Protein AF-A0A817YSN2-F1 (afdb_monomer)

Sequence (325 aa):
MTSIAACVLTGPVGWVILGAEEEQSPGVYTCDCWKPVLHDDSPEPSNEKLLRDVVLDPRVKQVTTSNNNGDLPNLILKNVWGEQFRVEYVCLGSSNQLAAHAIKIVNIKRILFVCFETVVVTGAIVAIPAANGVLATGAAAGAISGAVLSGNNAAITTVPTVTTVAAASAVGGAASAMMGSVAATKVGAVGTGVVQGAAVASITGFGTGAGVASAICGAASLAPGMLTSPVGWCVLGATEAESSGVYTFDCWKQILHDDSCEPSNGRFLRDVVIDPRIKQVTTATNSNNADLPNLVLKNIWDEHFRIEYVYLKSINLLAAHAVKI

Mean predicted aligned error: 18.84 Å

Radius of gyration: 34.4 Å; Cα contacts (8 Å, |Δi|>4): 429; chains: 1; bounding box: 110×91×68 Å

Foldseek 3Di:
DPPALCCLQQACVQQAWAWADADPDGQDGAHCQLCVLQVPPDPDGDDTDGNNNSCPPQQFPDWDWDDDDPDDTFIWTAGPVRWIWTWDWDQRPPLSGIHIGTHTDDPCVPPPPDPPPPPPPPPPPPDDPDDDDDDDDDDDDDDDPDDDDDDDDDDDDDDDDDDDDDDDDDDDDDDDDDDDDDDDDDDDDDDDDDDDDDDDDDPDDDDDDDDDDDDPPQAPDPPPSLLRDPQQQAFQAFDQDPPDSDTFHCQLCVQVVPPDPDGDPGDGNSVSSPPPQWRDKDFDPDPPDPPDTFIWTAGPVRWIWTWDWDQDPVSRGIHIYTDTD

pLDDT: mean 70.27, std 24.86, range [27.92, 98.31]

Solvent-accessible surface area (backbone atoms only — not comparable to full-atom values): 21217 Å² total; per-residue (Å²): 140,72,78,52,53,50,51,37,67,41,28,62,66,14,68,23,37,25,21,51,40,74,46,100,52,90,92,43,64,40,29,50,40,46,28,76,62,61,71,54,83,67,88,64,83,54,68,76,37,37,34,29,59,54,62,67,32,87,47,39,66,45,65,46,70,46,82,46,100,86,55,81,61,45,35,36,42,25,24,72,88,70,50,39,26,38,48,47,78,43,68,51,68,95,72,69,41,65,28,22,27,52,44,75,58,78,73,63,89,71,76,81,70,81,85,78,74,75,80,77,76,80,72,79,80,79,81,73,86,78,80,78,86,83,92,75,95,74,90,78,90,77,89,77,84,76,81,82,83,85,83,82,91,79,91,82,86,85,86,88,82,92,76,90,80,88,81,88,81,88,80,87,84,82,86,83,89,84,85,82,87,80,87,78,82,90,76,85,92,85,80,91,89,82,84,90,76,83,89,85,83,87,84,82,84,83,86,90,78,96,67,93,70,82,81,70,88,71,71,65,59,70,60,73,61,44,74,25,37,70,71,19,65,20,40,22,7,53,38,73,43,89,92,68,85,45,66,43,24,49,40,50,28,71,65,66,70,52,84,71,86,68,87,50,93,39,45,40,38,32,62,53,64,69,30,89,52,41,46,40,56,44,75,49,90,59,91,85,48,93,86,62,81,40,37,36,41,25,24,71,84,74,48,39,28,39,50,43,80,43,75,42,75,93,75,75,39,64,26,22,26,58,44,80,104

Structure (mmCIF, N/CA/C/O backbone):
data_AF-A0A817YSN2-F1
#
_entry.id   AF-A0A817YSN2-F1
#
loop_
_atom_site.group_PDB
_atom_site.id
_atom_site.type_symbol
_atom_site.label_atom_id
_atom_site.label_alt_id
_atom_site.label_comp_id
_atom_site.label_asym_id
_atom_site.label_entity_id
_atom_site.label_seq_id
_atom_site.pdbx_PDB_ins_code
_atom_site.Cartn_x
_atom_site.Cartn_y
_atom_site.Cartn_z
_atom_site.occupancy
_atom_site.B_iso_or_equiv
_atom_site.auth_seq_id
_atom_site.auth_comp_id
_atom_site.auth_asym_id
_atom_site.auth_atom_id
_atom_site.pdbx_PDB_model_num
ATOM 1 N N . MET A 1 1 ? -6.102 -21.178 -7.996 1.00 44.91 1 MET A N 1
ATOM 2 C CA . MET A 1 1 ? -4.989 -20.217 -8.194 1.00 44.91 1 MET A CA 1
ATOM 3 C C . MET A 1 1 ? -5.490 -18.771 -8.373 1.00 44.91 1 MET A C 1
ATOM 5 O O . MET A 1 1 ? -4.860 -18.000 -9.075 1.00 44.91 1 MET A O 1
ATOM 9 N N . THR A 1 2 ? -6.591 -18.366 -7.729 1.00 43.31 2 THR A N 1
ATOM 10 C CA . THR A 1 2 ? -7.240 -17.050 -7.941 1.00 43.31 2 THR A CA 1
ATOM 11 C C . THR A 1 2 ? -7.099 -16.075 -6.766 1.00 43.31 2 THR A C 1
ATOM 13 O O . THR A 1 2 ? -7.319 -14.886 -6.940 1.00 43.31 2 THR A O 1
ATOM 16 N N . SER A 1 3 ? -6.671 -16.531 -5.584 1.00 50.09 3 SER A N 1
ATOM 17 C CA . SER A 1 3 ? -6.587 -15.683 -4.377 1.00 50.09 3 SER A CA 1
ATOM 18 C C . SER A 1 3 ? -5.401 -14.706 -4.360 1.00 50.09 3 SER A C 1
ATOM 20 O O . SER A 1 3 ? -5.354 -13.808 -3.528 1.00 50.09 3 SER A O 1
ATOM 22 N N . ILE A 1 4 ? -4.420 -14.907 -5.237 1.00 51.59 4 ILE A N 1
ATOM 23 C CA . ILE A 1 4 ? -3.082 -14.314 -5.115 1.00 51.59 4 ILE A CA 1
ATOM 24 C C . ILE A 1 4 ? -2.936 -13.022 -5.933 1.00 51.59 4 ILE A C 1
ATOM 26 O O . ILE A 1 4 ? -2.327 -12.065 -5.459 1.00 51.59 4 ILE A O 1
ATOM 30 N N . ALA A 1 5 ? -3.588 -12.939 -7.099 1.00 56.12 5 ALA A N 1
ATOM 31 C CA . ALA A 1 5 ? -3.674 -11.695 -7.867 1.00 56.12 5 ALA A CA 1
ATOM 32 C C . ALA A 1 5 ? -4.342 -10.575 -7.051 1.00 56.12 5 ALA A C 1
ATOM 34 O O . ALA A 1 5 ? -3.930 -9.426 -7.137 1.00 56.12 5 ALA A O 1
ATOM 35 N N . ALA A 1 6 ? -5.301 -10.910 -6.182 1.00 52.06 6 ALA A N 1
ATOM 36 C CA . ALA A 1 6 ? -5.991 -9.930 -5.350 1.00 52.06 6 ALA A CA 1
ATOM 37 C C . ALA A 1 6 ? -5.033 -9.108 -4.468 1.00 52.06 6 ALA A C 1
ATOM 39 O O . ALA A 1 6 ? -5.236 -7.907 -4.334 1.00 52.06 6 ALA A O 1
ATOM 40 N N . CYS A 1 7 ? -3.964 -9.701 -3.919 1.00 53.22 7 CYS A N 1
ATOM 41 C CA . CYS A 1 7 ? -3.029 -8.976 -3.049 1.00 53.22 7 CYS A CA 1
ATOM 42 C C . CYS A 1 7 ? -2.245 -7.895 -3.807 1.00 53.22 7 CYS A C 1
ATOM 44 O O . CYS A 1 7 ? -2.065 -6.798 -3.288 1.00 53.22 7 CYS A O 1
ATOM 46 N N . VAL A 1 8 ? -1.845 -8.165 -5.054 1.00 58.81 8 VAL A N 1
ATOM 47 C CA . VAL A 1 8 ? -1.167 -7.163 -5.888 1.00 58.81 8 VAL A CA 1
ATOM 48 C C . VAL A 1 8 ? -2.163 -6.156 -6.449 1.00 58.81 8 VAL A C 1
ATOM 50 O O . VAL A 1 8 ? -1.888 -4.971 -6.455 1.00 58.81 8 VAL A O 1
ATOM 53 N N . LEU A 1 9 ? -3.342 -6.601 -6.879 1.00 60.94 9 LEU A N 1
ATOM 54 C CA . LEU A 1 9 ? -4.333 -5.723 -7.505 1.00 60.94 9 LEU A CA 1
ATOM 55 C C . LEU A 1 9 ? -4.987 -4.753 -6.532 1.00 60.94 9 LEU A C 1
ATOM 57 O O . LEU A 1 9 ? -5.362 -3.647 -6.914 1.00 60.94 9 LEU A O 1
ATOM 61 N N . THR A 1 10 ? -5.163 -5.195 -5.293 1.00 54.72 10 THR A N 1
ATOM 62 C CA . THR A 1 10 ? -5.889 -4.427 -4.292 1.00 54.72 10 THR A CA 1
ATOM 63 C C . THR A 1 10 ? -4.959 -3.896 -3.21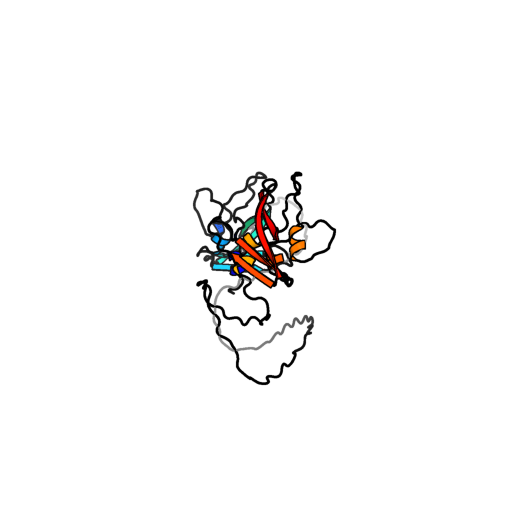2 1.00 54.72 10 THR A C 1
ATOM 65 O O . THR A 1 10 ? -5.263 -2.848 -2.678 1.00 54.72 10 THR A O 1
ATOM 68 N N . GLY A 1 11 ? -3.816 -4.529 -2.924 1.00 64.25 11 GLY A N 1
ATOM 69 C CA . GLY A 1 11 ? -2.843 -4.046 -1.940 1.00 64.25 11 GLY A CA 1
ATOM 70 C C . GLY A 1 11 ? -1.884 -2.970 -2.479 1.00 64.25 11 GLY A C 1
ATOM 71 O O . GLY A 1 11 ? -1.826 -2.709 -3.680 1.00 64.25 11 GLY A O 1
ATOM 72 N N . PRO A 1 12 ? -1.060 -2.361 -1.613 1.00 65.94 12 PRO A N 1
ATOM 73 C CA . PRO A 1 12 ? -0.193 -1.222 -1.938 1.00 65.94 12 PRO A CA 1
ATOM 74 C C . PRO A 1 12 ? 0.978 -1.638 -2.815 1.00 65.94 12 PRO A C 1
ATOM 76 O O . PRO A 1 12 ? 1.561 -0.815 -3.502 1.00 65.94 12 PRO A O 1
ATOM 79 N N . VAL A 1 13 ? 1.301 -2.932 -2.809 1.00 77.62 13 VAL A N 1
ATOM 80 C CA . VAL A 1 13 ? 2.303 -3.524 -3.676 1.00 77.62 13 VAL A CA 1
ATOM 81 C C . VAL A 1 13 ? 1.934 -3.245 -5.130 1.00 77.62 13 VAL A C 1
ATOM 83 O O . VAL A 1 13 ? 2.812 -2.937 -5.921 1.00 77.62 13 VAL A O 1
ATOM 86 N N . GLY A 1 14 ? 0.645 -3.252 -5.482 1.00 70.31 14 GLY A N 1
ATOM 87 C CA . GLY A 1 14 ? 0.194 -2.870 -6.819 1.00 70.31 14 GLY A CA 1
ATOM 88 C C . GLY A 1 14 ? 0.434 -1.414 -7.192 1.00 70.31 14 GLY A C 1
ATOM 89 O O . GLY A 1 14 ? 0.466 -1.093 -8.376 1.00 70.31 14 GLY A O 1
ATOM 90 N N . TRP A 1 15 ? 0.588 -0.538 -6.205 1.00 81.25 15 TRP A N 1
ATOM 91 C CA . TRP A 1 15 ? 0.830 0.890 -6.403 1.00 81.25 15 TRP A CA 1
ATOM 92 C C . TRP A 1 15 ? 2.317 1.238 -6.445 1.00 81.25 15 TRP A C 1
ATOM 94 O O . TRP A 1 15 ? 2.667 2.384 -6.700 1.00 81.25 15 TRP A O 1
ATOM 104 N N . VAL A 1 16 ? 3.189 0.255 -6.226 1.00 86.31 16 VAL A N 1
ATOM 105 C CA . VAL A 1 16 ? 4.626 0.404 -6.440 1.00 86.31 16 VAL A CA 1
ATOM 106 C C . VAL A 1 16 ? 4.885 0.552 -7.939 1.00 86.31 16 VAL A C 1
ATOM 108 O O . VAL A 1 16 ? 4.331 -0.198 -8.747 1.00 86.31 16 VAL A O 1
ATOM 111 N N . ILE A 1 17 ? 5.727 1.512 -8.315 1.00 87.44 17 ILE A N 1
ATOM 112 C CA . ILE A 1 17 ? 6.170 1.692 -9.701 1.00 87.44 17 ILE A CA 1
ATOM 113 C C . ILE A 1 17 ? 7.071 0.515 -10.081 1.00 87.44 17 ILE A C 1
ATOM 115 O O . ILE A 1 17 ? 8.048 0.235 -9.388 1.00 87.44 17 ILE A O 1
ATOM 119 N N . LEU A 1 18 ? 6.755 -0.173 -11.178 1.00 88.25 18 LEU A N 1
ATOM 120 C CA . LEU A 1 18 ? 7.638 -1.155 -11.797 1.00 88.25 18 LEU A CA 1
ATOM 121 C C . LEU A 1 18 ? 8.463 -0.430 -12.861 1.00 88.25 18 LEU A C 1
ATOM 123 O O . LEU A 1 18 ? 7.925 -0.051 -13.897 1.00 88.25 18 LEU A O 1
ATOM 127 N N . GLY A 1 19 ? 9.742 -0.192 -12.584 1.00 84.50 19 GLY A N 1
ATOM 128 C CA . GLY A 1 19 ? 10.568 0.686 -13.417 1.00 84.50 19 GLY A CA 1
ATOM 129 C C . GLY A 1 19 ? 11.765 1.300 -12.696 1.00 84.50 19 GLY A C 1
ATOM 130 O O . GLY A 1 19 ? 12.106 2.437 -12.965 1.00 84.50 19 GLY A O 1
ATOM 131 N N . ALA A 1 20 ? 12.368 0.629 -11.722 1.00 83.31 20 ALA A N 1
ATOM 132 C CA . ALA A 1 20 ? 13.550 1.170 -11.052 1.00 83.31 20 ALA A CA 1
ATOM 133 C C . ALA A 1 20 ? 14.769 0.304 -11.349 1.00 83.31 20 ALA A C 1
ATOM 135 O O . ALA A 1 20 ? 15.148 -0.535 -10.537 1.00 83.31 20 ALA A O 1
ATOM 136 N N . GLU A 1 21 ? 15.355 0.455 -12.533 1.00 85.06 21 GLU A N 1
ATOM 137 C CA . GLU A 1 21 ? 16.679 -0.101 -12.822 1.00 85.06 21 GLU A CA 1
ATOM 138 C C . GLU A 1 21 ? 17.724 1.004 -12.696 1.00 85.06 21 GLU A C 1
ATOM 140 O O . GLU A 1 21 ? 17.659 1.996 -13.418 1.00 85.06 21 GLU A O 1
ATOM 145 N N . GLU A 1 22 ? 18.653 0.860 -11.751 1.00 83.44 22 GLU A N 1
ATOM 146 C CA . GLU A 1 22 ? 19.771 1.794 -11.610 1.00 83.44 22 GLU A CA 1
ATOM 147 C C . GLU A 1 22 ? 20.712 1.634 -12.813 1.00 83.44 22 GLU A C 1
ATOM 149 O O . GLU A 1 22 ? 21.207 0.540 -13.094 1.00 83.44 22 GLU A O 1
ATOM 154 N N . GLU A 1 23 ? 20.941 2.720 -13.549 1.00 83.19 23 GLU A N 1
ATOM 155 C CA . GLU A 1 23 ? 21.943 2.746 -14.610 1.00 83.19 23 GLU A CA 1
ATOM 156 C C . GLU A 1 23 ? 23.361 2.662 -14.026 1.00 83.19 23 GLU A C 1
ATOM 158 O O . GLU A 1 23 ? 23.596 2.848 -12.836 1.00 83.19 23 GLU A O 1
ATOM 163 N N . GLN A 1 24 ? 24.361 2.449 -14.887 1.00 82.19 24 GLN A N 1
ATOM 164 C CA . GLN A 1 24 ? 25.779 2.409 -14.488 1.00 82.19 24 GLN A CA 1
ATOM 165 C C . GLN A 1 24 ? 26.258 3.665 -13.732 1.00 82.19 24 GLN A C 1
ATOM 167 O O . GLN A 1 24 ? 27.322 3.631 -13.112 1.00 82.19 24 GLN A O 1
ATOM 172 N N . SER A 1 25 ? 25.502 4.766 -13.792 1.00 83.94 25 SER A N 1
ATOM 173 C CA . SER A 1 25 ? 25.748 5.968 -13.000 1.00 83.94 25 SER A CA 1
ATOM 174 C C . SER A 1 25 ? 24.835 5.988 -11.768 1.00 83.94 25 SER A C 1
ATOM 176 O O . SER A 1 25 ? 23.614 6.005 -11.930 1.00 83.94 25 SER A O 1
ATOM 178 N N . PRO A 1 26 ? 25.394 6.046 -10.546 1.00 82.88 26 PRO A N 1
ATOM 179 C CA . PRO A 1 26 ? 24.598 5.991 -9.328 1.00 82.88 26 PRO A CA 1
ATOM 180 C C . PRO A 1 26 ? 23.590 7.144 -9.265 1.00 82.88 26 PRO A C 1
ATOM 182 O O . PRO A 1 26 ? 23.947 8.309 -9.458 1.00 82.88 26 PRO A O 1
ATOM 185 N N . GLY A 1 27 ? 22.332 6.813 -8.972 1.00 80.69 27 GLY A N 1
ATOM 186 C CA . GLY A 1 27 ? 21.236 7.780 -8.847 1.00 80.69 27 GLY A CA 1
ATOM 187 C C . GLY A 1 27 ? 20.485 8.132 -10.137 1.00 80.69 27 GLY A C 1
ATOM 188 O O . GLY A 1 27 ? 19.557 8.938 -10.070 1.00 80.69 27 GLY A O 1
ATOM 189 N N . VAL A 1 28 ? 20.830 7.535 -11.282 1.00 84.00 28 VAL A N 1
ATOM 190 C CA . VAL A 1 28 ? 19.999 7.582 -12.497 1.00 84.00 28 VAL A CA 1
ATOM 191 C C . VAL A 1 28 ? 19.247 6.261 -12.611 1.00 84.00 28 VAL A C 1
ATOM 193 O O . VAL A 1 28 ? 19.864 5.201 -12.649 1.00 84.00 28 VAL A O 1
ATOM 196 N N . TYR A 1 29 ? 17.917 6.322 -12.647 1.00 85.75 29 TYR A N 1
ATOM 197 C CA . TYR A 1 29 ? 17.063 5.140 -12.748 1.00 85.75 29 TYR A CA 1
ATOM 198 C C . TYR A 1 29 ? 16.290 5.161 -14.065 1.00 85.75 29 TYR A C 1
ATOM 200 O O . TYR A 1 29 ? 15.740 6.196 -14.443 1.00 85.75 29 TYR A O 1
ATOM 208 N N . THR A 1 30 ? 16.212 4.017 -14.741 1.00 90.44 30 THR A N 1
ATOM 209 C CA . THR A 1 30 ? 15.388 3.836 -15.940 1.00 90.44 30 THR A CA 1
ATOM 210 C C . THR A 1 30 ? 14.104 3.096 -15.613 1.00 90.44 30 THR A C 1
ATOM 212 O O . THR A 1 30 ? 14.090 2.111 -14.870 1.00 90.44 30 THR A O 1
ATOM 215 N N . CYS A 1 31 ? 13.020 3.559 -16.235 1.00 90.81 31 CYS A N 1
ATOM 216 C CA . CYS A 1 31 ? 11.669 3.029 -16.072 1.00 90.81 31 CYS A CA 1
ATOM 217 C C . CYS A 1 31 ? 11.334 1.872 -17.013 1.00 90.81 31 CYS A C 1
ATOM 219 O O . CYS A 1 31 ? 10.165 1.545 -17.182 1.00 90.81 31 CYS A O 1
ATOM 221 N N . ASP A 1 32 ? 12.341 1.227 -17.600 1.00 93.56 32 ASP A N 1
ATOM 222 C CA . ASP A 1 32 ? 12.159 0.297 -18.718 1.00 93.56 32 ASP A CA 1
ATOM 223 C C . ASP A 1 32 ? 12.053 -1.176 -18.295 1.00 93.56 32 ASP A C 1
ATOM 225 O O . ASP A 1 32 ? 11.708 -2.026 -19.115 1.00 93.56 32 ASP A O 1
ATOM 229 N N . CYS A 1 33 ? 12.277 -1.518 -17.022 1.00 93.25 33 CYS A N 1
ATOM 230 C CA . CYS A 1 33 ? 12.334 -2.925 -16.598 1.00 93.25 33 CYS A CA 1
ATOM 231 C C . CYS A 1 33 ? 10.999 -3.689 -16.749 1.00 93.25 33 CYS A C 1
ATOM 233 O O . CYS A 1 33 ? 10.984 -4.921 -16.755 1.00 93.25 33 CYS A O 1
ATOM 235 N N . TRP A 1 34 ? 9.868 -2.996 -16.931 1.00 95.88 34 TRP A N 1
ATOM 236 C CA . TRP A 1 34 ? 8.586 -3.627 -17.261 1.00 95.88 34 TRP A CA 1
ATOM 237 C C . TRP A 1 34 ? 8.455 -3.999 -18.747 1.00 95.88 34 TRP A C 1
ATOM 239 O O . TRP A 1 34 ? 7.689 -4.912 -19.070 1.00 95.88 34 TRP A O 1
ATOM 249 N N . LYS A 1 35 ? 9.193 -3.346 -19.658 1.00 96.31 35 LYS A N 1
ATOM 250 C CA . LYS A 1 35 ? 9.107 -3.596 -21.107 1.00 96.31 35 LYS A CA 1
ATOM 251 C C . LYS A 1 35 ? 9.411 -5.053 -21.469 1.00 96.31 35 LYS A C 1
ATOM 253 O O . LYS A 1 35 ? 8.587 -5.653 -22.163 1.00 96.31 35 LYS A O 1
ATOM 258 N N . PRO A 1 36 ? 10.477 -5.698 -20.942 1.00 96.38 36 PRO A N 1
ATOM 259 C CA . PRO A 1 36 ? 10.728 -7.117 -21.190 1.00 96.38 36 PRO A CA 1
ATOM 260 C C . PRO A 1 36 ? 9.604 -8.039 -20.709 1.00 96.38 36 PRO A C 1
ATOM 262 O O . PRO A 1 36 ? 9.379 -9.089 -21.304 1.00 96.38 36 PRO A O 1
ATOM 265 N N . VAL A 1 37 ? 8.871 -7.664 -19.654 1.00 96.81 37 VAL A N 1
ATOM 266 C CA . VAL A 1 37 ? 7.731 -8.457 -19.159 1.00 96.81 37 VAL A CA 1
ATOM 267 C C . VAL A 1 37 ? 6.616 -8.496 -20.205 1.00 96.81 37 VAL A C 1
ATOM 269 O O . VAL A 1 37 ? 5.966 -9.529 -20.387 1.00 96.81 37 VAL A O 1
ATOM 272 N N . LEU A 1 38 ? 6.421 -7.377 -20.907 1.00 97.25 38 LEU A N 1
ATOM 273 C CA . LEU A 1 38 ? 5.322 -7.143 -21.839 1.00 97.25 38 LEU A CA 1
ATOM 274 C C . LEU A 1 38 ? 5.720 -7.243 -23.326 1.00 97.25 38 LEU A C 1
ATOM 276 O O . LEU A 1 38 ? 4.847 -7.051 -24.172 1.00 97.25 38 LEU A O 1
ATOM 280 N N . HIS A 1 39 ? 6.989 -7.548 -23.637 1.00 96.44 39 HIS A N 1
ATOM 281 C CA . HIS A 1 39 ? 7.584 -7.447 -24.988 1.00 96.44 39 HIS A CA 1
ATOM 282 C C . HIS A 1 39 ? 7.215 -6.118 -25.655 1.00 96.44 39 HIS A C 1
ATOM 284 O O . HIS A 1 39 ? 6.630 -6.073 -26.735 1.00 96.44 39 HIS A O 1
ATOM 290 N N . ASP A 1 40 ? 7.457 -5.028 -24.936 1.00 96.06 40 ASP A N 1
ATOM 291 C CA . ASP A 1 40 ? 7.279 -3.687 -25.472 1.00 96.06 40 ASP A CA 1
ATOM 292 C C . ASP A 1 40 ? 8.604 -3.203 -26.073 1.00 96.06 40 ASP A C 1
ATOM 294 O O . ASP A 1 40 ? 9.493 -2.745 -25.359 1.00 96.06 40 ASP A O 1
ATOM 298 N N . ASP A 1 41 ? 8.731 -3.351 -27.392 1.00 95.00 41 ASP A N 1
ATOM 299 C CA . ASP A 1 41 ? 9.923 -2.971 -28.159 1.00 95.00 41 ASP A CA 1
ATOM 300 C C . ASP A 1 41 ? 9.907 -1.490 -28.589 1.00 95.00 41 ASP A C 1
ATOM 302 O O . ASP A 1 41 ? 10.639 -1.092 -29.500 1.00 95.00 41 ASP A O 1
ATOM 306 N N . SER A 1 42 ? 9.046 -0.662 -27.982 1.00 94.88 42 SER A N 1
ATOM 307 C CA . SER A 1 42 ? 8.993 0.769 -28.285 1.00 94.88 42 SER A CA 1
ATOM 308 C C . SER A 1 42 ? 10.343 1.448 -27.987 1.00 94.88 42 SER A C 1
ATOM 310 O O . SER A 1 42 ? 10.916 1.248 -26.907 1.00 94.88 42 SER A O 1
ATOM 312 N N . PRO A 1 43 ? 10.889 2.241 -28.929 1.00 90.75 43 PRO A N 1
ATOM 313 C CA . PRO A 1 43 ? 12.160 2.937 -28.738 1.00 90.75 43 PRO A CA 1
ATOM 314 C C . PRO A 1 43 ? 12.036 4.162 -27.823 1.00 90.75 43 PRO A C 1
ATOM 316 O O . PRO A 1 43 ? 13.050 4.703 -27.387 1.00 90.75 43 PRO A O 1
ATOM 319 N N . GLU A 1 44 ? 10.819 4.635 -27.553 1.00 91.75 44 GLU A N 1
ATOM 320 C CA . GLU A 1 44 ? 10.588 5.779 -26.681 1.00 91.75 44 GLU A CA 1
ATOM 321 C C . GLU A 1 44 ? 10.945 5.438 -25.224 1.00 91.75 44 GLU A C 1
ATOM 323 O O . GLU A 1 44 ? 10.655 4.326 -24.772 1.00 91.75 44 GLU A O 1
ATOM 328 N N . PRO A 1 45 ? 11.529 6.379 -24.458 1.00 84.75 45 PRO A N 1
ATOM 329 C CA . PRO A 1 45 ? 11.719 6.204 -23.021 1.00 84.75 45 PRO A CA 1
ATOM 330 C C . PRO A 1 45 ? 10.394 5.819 -22.360 1.00 84.75 45 PRO A C 1
ATOM 332 O O . PRO A 1 45 ? 9.370 6.462 -22.615 1.00 84.75 45 PRO A O 1
ATOM 335 N N . SER A 1 46 ? 10.384 4.767 -21.538 1.00 87.69 46 SER A N 1
ATOM 336 C CA . SER A 1 46 ? 9.140 4.368 -20.883 1.00 87.69 46 SER A CA 1
ATOM 337 C C . SER A 1 46 ? 8.705 5.415 -19.880 1.00 87.69 46 SER A C 1
ATOM 339 O O . SER A 1 46 ? 9.500 5.896 -19.073 1.00 87.69 46 SER A O 1
ATOM 341 N N . ASN A 1 47 ? 7.402 5.669 -19.850 1.00 87.94 47 ASN A N 1
ATOM 342 C CA . ASN A 1 47 ? 6.794 6.206 -18.646 1.00 87.94 47 ASN A CA 1
ATOM 343 C C . ASN A 1 47 ? 6.797 5.133 -17.550 1.00 87.94 47 ASN A C 1
ATOM 345 O O . ASN A 1 47 ? 6.735 3.929 -17.827 1.00 87.94 47 ASN A O 1
ATOM 349 N N . GLU A 1 48 ? 6.831 5.586 -16.302 1.00 88.06 48 GLU A N 1
ATOM 350 C CA . GLU A 1 48 ? 6.593 4.743 -15.136 1.00 88.06 48 GLU A CA 1
ATOM 351 C C . GLU A 1 48 ? 5.279 3.967 -15.299 1.00 88.06 48 GLU A C 1
ATOM 353 O O . GLU A 1 48 ? 4.253 4.523 -15.707 1.00 88.06 48 GLU A O 1
ATOM 358 N N . LYS A 1 49 ? 5.297 2.672 -14.973 1.00 93.19 49 LYS A N 1
ATOM 359 C CA . LYS A 1 49 ? 4.102 1.826 -15.000 1.00 93.19 49 LYS A CA 1
ATOM 360 C C . LYS A 1 49 ? 3.875 1.239 -13.618 1.00 93.19 49 LYS A C 1
ATOM 362 O O . LYS A 1 49 ? 4.787 0.674 -13.020 1.00 93.19 49 LYS A O 1
ATOM 367 N N . LEU A 1 50 ? 2.660 1.366 -13.088 1.00 92.62 50 LEU A N 1
ATOM 368 C CA . LEU A 1 50 ? 2.344 0.779 -11.788 1.00 92.62 50 LEU A CA 1
ATOM 369 C C . LEU A 1 50 ? 2.375 -0.745 -11.896 1.00 92.62 50 LEU A C 1
ATOM 371 O O . LEU A 1 50 ? 1.927 -1.325 -12.890 1.00 92.62 50 LEU A O 1
ATOM 375 N N . LEU A 1 51 ? 2.846 -1.414 -10.848 1.00 93.12 51 LEU A N 1
ATOM 376 C CA . LEU A 1 51 ? 2.928 -2.869 -10.818 1.00 93.12 51 LEU A CA 1
ATOM 377 C C . LEU A 1 51 ? 1.562 -3.525 -11.052 1.00 93.12 51 LEU A C 1
ATOM 379 O O . LEU A 1 51 ? 1.475 -4.526 -11.759 1.00 93.12 51 LEU A O 1
ATOM 383 N N . ARG A 1 52 ? 0.475 -2.945 -10.532 1.00 92.06 52 ARG A N 1
ATOM 384 C CA . ARG A 1 52 ? -0.888 -3.425 -10.805 1.00 92.06 52 ARG A CA 1
ATOM 385 C C . ARG A 1 52 ? -1.245 -3.352 -12.290 1.00 92.06 52 ARG A C 1
ATOM 387 O O . ARG A 1 52 ? -1.916 -4.254 -12.773 1.00 92.06 52 ARG A O 1
ATOM 394 N N . ASP A 1 53 ? -0.796 -2.322 -13.008 1.00 93.56 53 ASP A N 1
ATOM 395 C CA . ASP A 1 53 ? -1.140 -2.120 -14.418 1.00 93.56 53 ASP A CA 1
ATOM 396 C C . ASP A 1 53 ? -0.382 -3.132 -15.279 1.00 93.56 53 ASP A C 1
ATOM 398 O O . ASP A 1 53 ? -0.919 -3.652 -16.252 1.00 93.56 53 ASP A O 1
ATOM 402 N N . VAL A 1 54 ? 0.848 -3.473 -14.881 1.00 95.56 54 VAL A N 1
ATOM 403 C CA . VAL A 1 54 ? 1.609 -4.578 -15.476 1.00 95.56 54 VAL A CA 1
ATOM 404 C C . VAL A 1 54 ? 0.933 -5.915 -15.180 1.00 95.56 54 VAL A C 1
ATOM 406 O O . VAL A 1 54 ? 0.778 -6.729 -16.081 1.00 95.56 54 VAL A O 1
ATOM 409 N N . VAL A 1 55 ? 0.482 -6.145 -13.945 1.00 94.50 55 VAL A N 1
ATOM 410 C CA . VAL A 1 55 ? -0.201 -7.388 -13.547 1.00 94.50 55 VAL A CA 1
ATOM 411 C C . VAL A 1 55 ? -1.563 -7.568 -14.226 1.00 94.50 55 VAL A C 1
ATOM 413 O O . VAL A 1 55 ? -1.951 -8.705 -14.493 1.00 94.50 55 VAL A O 1
ATOM 416 N N . LEU A 1 56 ? -2.285 -6.479 -14.502 1.00 93.38 56 LEU A N 1
ATOM 417 C CA . LEU A 1 56 ? -3.556 -6.486 -15.235 1.00 93.38 56 LEU A CA 1
ATOM 418 C C . LEU A 1 56 ? -3.384 -6.550 -16.753 1.00 93.38 56 LEU A C 1
ATOM 420 O O . LEU A 1 56 ? -4.372 -6.769 -17.457 1.00 93.38 56 LEU A O 1
ATOM 424 N N . ASP A 1 57 ? -2.171 -6.343 -17.268 1.00 97.00 57 ASP A N 1
ATOM 425 C CA . ASP A 1 57 ? -1.925 -6.383 -18.702 1.00 97.00 57 ASP A CA 1
ATOM 426 C C . ASP A 1 57 ? -2.262 -7.787 -19.242 1.00 97.00 57 ASP A C 1
ATOM 428 O O . ASP A 1 57 ? -1.805 -8.789 -18.683 1.00 97.00 57 ASP A O 1
ATOM 432 N N . PRO A 1 58 ? -3.036 -7.904 -20.339 1.00 96.25 58 PRO A N 1
ATOM 433 C CA . PRO A 1 58 ? -3.438 -9.200 -20.892 1.00 96.25 58 PRO A CA 1
ATOM 434 C C . PRO A 1 58 ? -2.254 -10.089 -21.309 1.00 96.25 58 PRO A C 1
ATOM 436 O O . PRO A 1 58 ? -2.423 -11.296 -21.498 1.00 96.25 58 PRO A O 1
ATOM 439 N N . ARG A 1 59 ? -1.049 -9.521 -21.449 1.00 97.69 59 ARG A N 1
ATOM 440 C CA . ARG A 1 59 ? 0.191 -10.254 -21.733 1.00 97.69 59 ARG A CA 1
ATOM 441 C C . ARG A 1 59 ? 0.790 -10.927 -20.495 1.00 97.69 59 ARG A C 1
ATOM 443 O O . ARG A 1 59 ? 1.650 -11.798 -20.645 1.00 97.69 59 ARG A O 1
ATOM 450 N N . VAL A 1 60 ? 0.333 -10.601 -19.286 1.00 96.81 60 VAL A N 1
ATOM 451 C CA . VAL A 1 60 ? 0.698 -11.309 -18.053 1.00 96.81 60 VAL A CA 1
ATOM 452 C C . VAL A 1 60 ? -0.307 -12.431 -17.800 1.00 96.81 60 VAL A C 1
ATOM 454 O O . VAL A 1 60 ? -1.456 -12.224 -17.429 1.00 96.81 60 VAL A O 1
ATOM 457 N N . LYS A 1 61 ? 0.142 -13.671 -18.006 1.00 96.25 61 LYS A N 1
ATOM 458 C CA . LYS A 1 61 ? -0.703 -14.870 -17.940 1.00 96.25 61 LYS A CA 1
ATOM 459 C C . LYS A 1 61 ? -0.924 -15.364 -16.513 1.00 96.25 61 LYS A C 1
ATOM 461 O O . LYS A 1 61 ? -1.958 -15.959 -16.215 1.00 96.25 61 LYS A O 1
ATOM 466 N N . GLN A 1 62 ? 0.078 -15.219 -15.652 1.00 95.12 62 GLN A N 1
ATOM 467 C CA . GLN A 1 62 ? 0.042 -15.741 -14.290 1.00 95.12 62 GLN A CA 1
ATOM 468 C C . GLN A 1 62 ? 0.899 -14.881 -13.365 1.00 95.12 62 GLN A C 1
ATOM 470 O O . GLN A 1 62 ? 2.022 -14.522 -13.705 1.00 95.12 62 GLN A O 1
ATOM 475 N N . VAL A 1 63 ? 0.386 -14.632 -12.162 1.00 94.62 63 VAL A N 1
ATOM 476 C CA . VAL A 1 63 ? 1.127 -14.012 -11.062 1.00 94.62 63 VAL A CA 1
ATOM 477 C C . VAL A 1 63 ? 1.160 -14.984 -9.898 1.00 94.62 63 VAL A C 1
ATOM 479 O O . VAL A 1 63 ? 0.123 -15.490 -9.466 1.00 94.62 63 VAL A O 1
ATOM 482 N N . THR A 1 64 ? 2.360 -15.265 -9.410 1.00 93.56 64 THR A N 1
ATOM 483 C CA . THR A 1 64 ? 2.585 -16.097 -8.230 1.00 93.56 64 THR A CA 1
ATOM 484 C C . THR A 1 64 ? 3.162 -15.218 -7.136 1.00 93.56 64 THR A C 1
ATOM 486 O O . THR A 1 64 ? 4.152 -14.534 -7.368 1.00 93.56 64 THR A O 1
ATOM 489 N N . THR A 1 65 ? 2.553 -15.240 -5.956 1.00 89.69 65 THR A N 1
ATOM 490 C CA . THR A 1 65 ? 3.120 -14.656 -4.743 1.00 89.69 65 THR A CA 1
ATOM 491 C C . THR A 1 65 ? 3.604 -15.789 -3.850 1.00 89.69 65 THR A C 1
ATOM 493 O O . THR A 1 65 ? 2.948 -16.827 -3.729 1.00 89.69 65 THR A O 1
ATOM 496 N N . SER A 1 66 ? 4.725 -15.579 -3.180 1.00 88.75 66 SER A N 1
ATOM 497 C CA . SER A 1 66 ? 5.081 -16.332 -1.983 1.00 88.75 66 SER A CA 1
ATOM 498 C C . SER A 1 66 ? 5.312 -15.343 -0.850 1.00 88.75 66 SER A C 1
ATOM 500 O O . SER A 1 66 ? 6.097 -14.405 -1.001 1.00 88.75 66 SER A O 1
ATOM 502 N N . ASN A 1 67 ? 4.617 -15.541 0.269 1.00 80.25 67 ASN A N 1
ATOM 503 C CA . ASN A 1 67 ? 4.843 -14.737 1.462 1.00 80.25 67 ASN A CA 1
ATOM 504 C C . ASN A 1 67 ? 6.155 -15.171 2.112 1.00 80.25 67 ASN A C 1
ATOM 506 O O . ASN A 1 67 ? 6.329 -16.347 2.428 1.00 80.25 67 ASN A O 1
ATOM 510 N N . ASN A 1 68 ? 7.032 -14.205 2.350 1.00 70.06 68 ASN A N 1
ATOM 511 C CA . ASN A 1 68 ? 8.120 -14.338 3.307 1.00 70.06 68 ASN A CA 1
ATOM 512 C C . ASN A 1 68 ? 7.612 -13.752 4.636 1.00 70.06 68 ASN A C 1
ATOM 514 O O . ASN A 1 68 ? 6.808 -12.826 4.607 1.00 70.06 68 ASN A O 1
ATOM 518 N N . ASN A 1 69 ? 7.995 -14.325 5.780 1.00 54.41 69 ASN A N 1
ATOM 519 C CA . ASN A 1 69 ? 7.490 -14.015 7.132 1.00 54.41 69 ASN A CA 1
ATOM 520 C C . ASN A 1 69 ? 7.531 -12.511 7.521 1.00 54.41 69 ASN A C 1
ATOM 522 O O . ASN A 1 69 ? 8.372 -12.108 8.316 1.00 54.41 69 ASN A O 1
ATOM 526 N N . GLY A 1 70 ? 6.597 -11.695 7.022 1.00 59.94 70 GLY A N 1
ATOM 527 C CA . GLY A 1 70 ? 6.463 -10.270 7.354 1.00 59.94 70 GLY A CA 1
ATOM 528 C C . GLY A 1 70 ? 7.079 -9.283 6.354 1.00 59.94 70 GLY A C 1
ATOM 529 O O . GLY A 1 70 ? 6.851 -8.086 6.502 1.00 59.94 70 GLY A O 1
ATOM 530 N N . ASP A 1 71 ? 7.781 -9.759 5.322 1.00 75.19 71 ASP A N 1
ATOM 531 C CA . ASP A 1 71 ? 8.371 -8.908 4.278 1.00 75.19 71 ASP A CA 1
ATOM 532 C C . ASP A 1 71 ? 7.409 -8.666 3.101 1.00 75.19 71 ASP A C 1
ATOM 534 O O . ASP A 1 71 ? 6.365 -9.317 2.968 1.00 75.19 71 ASP A O 1
ATOM 538 N N . LEU A 1 72 ? 7.778 -7.737 2.208 1.00 82.81 72 LEU A N 1
ATOM 539 C CA . LEU A 1 72 ? 7.112 -7.554 0.915 1.00 82.81 72 LEU A CA 1
ATOM 540 C C . LEU A 1 72 ? 7.002 -8.907 0.176 1.00 82.81 72 LEU A C 1
ATOM 542 O O . LEU A 1 72 ? 7.942 -9.709 0.205 1.00 82.81 72 LEU A O 1
ATOM 546 N N . PRO A 1 73 ? 5.861 -9.200 -0.475 1.00 87.38 73 PRO A N 1
ATOM 547 C CA . PRO A 1 73 ? 5.621 -10.509 -1.068 1.00 87.38 73 PRO A CA 1
ATOM 548 C C . PRO A 1 73 ? 6.587 -10.752 -2.223 1.00 87.38 73 PRO A C 1
ATOM 550 O O . PRO A 1 73 ? 6.713 -9.920 -3.110 1.00 87.38 73 PRO A O 1
ATOM 553 N N . ASN A 1 74 ? 7.216 -11.922 -2.288 1.00 90.19 74 ASN A N 1
ATOM 554 C CA . ASN A 1 74 ? 8.020 -12.274 -3.454 1.00 90.19 74 ASN A CA 1
ATOM 555 C C . ASN A 1 74 ? 7.081 -12.578 -4.631 1.00 90.19 74 ASN A C 1
ATOM 557 O O . ASN A 1 74 ? 6.276 -13.514 -4.555 1.00 90.19 74 ASN A O 1
ATOM 561 N N . LEU A 1 75 ? 7.157 -11.772 -5.692 1.00 94.25 75 LEU A N 1
ATOM 562 C CA . LEU A 1 75 ? 6.302 -11.906 -6.866 1.00 94.25 75 LEU A CA 1
ATOM 563 C C . LEU A 1 75 ? 7.063 -12.518 -8.033 1.00 94.25 75 LEU A C 1
ATOM 565 O O . LEU A 1 75 ? 8.158 -12.088 -8.391 1.00 94.25 75 LEU A O 1
ATOM 569 N N . ILE A 1 76 ? 6.414 -13.475 -8.686 1.00 95.56 76 ILE A N 1
ATOM 570 C CA . ILE A 1 76 ? 6.846 -14.026 -9.963 1.00 95.56 76 ILE A CA 1
ATOM 571 C C . ILE A 1 76 ? 5.735 -13.798 -10.981 1.00 95.56 76 ILE A C 1
ATOM 573 O O . ILE A 1 76 ? 4.638 -14.354 -10.867 1.00 95.56 76 ILE A O 1
ATOM 577 N N . LEU A 1 77 ? 6.036 -12.987 -11.988 1.00 96.25 77 LEU A N 1
ATOM 578 C CA . LEU A 1 77 ? 5.191 -12.757 -13.151 1.00 96.25 77 LEU A CA 1
ATOM 579 C C . LEU A 1 77 ? 5.553 -13.778 -14.224 1.00 96.25 77 LEU A C 1
ATOM 581 O O . LEU A 1 77 ? 6.729 -14.028 -14.477 1.00 96.25 77 LEU A O 1
ATOM 585 N N . LYS A 1 78 ? 4.557 -14.364 -14.879 1.00 97.00 78 LYS A N 1
ATOM 586 C CA . LYS A 1 78 ? 4.750 -15.199 -16.061 1.00 97.00 78 LYS A CA 1
ATOM 587 C C . LYS A 1 78 ? 3.936 -14.633 -17.208 1.00 97.00 78 LYS A C 1
ATOM 589 O O . LYS A 1 78 ? 2.710 -14.539 -17.113 1.00 97.00 78 LYS A O 1
ATOM 594 N N . ASN A 1 79 ? 4.615 -14.277 -18.287 1.00 97.62 79 ASN A N 1
ATOM 595 C CA . ASN A 1 79 ? 3.975 -13.693 -19.456 1.00 97.62 79 ASN A CA 1
ATOM 596 C C . ASN A 1 79 ? 3.369 -14.770 -20.380 1.00 97.62 79 ASN A C 1
ATOM 598 O O . ASN A 1 79 ? 3.510 -15.981 -20.153 1.00 97.62 79 ASN A O 1
ATOM 602 N N . VAL A 1 80 ? 2.649 -14.341 -21.418 1.00 97.25 80 VAL A N 1
ATOM 603 C CA . VAL A 1 80 ? 2.010 -15.233 -22.403 1.00 97.25 80 VAL A CA 1
ATOM 604 C C . VAL A 1 80 ? 3.016 -16.053 -23.215 1.00 97.25 80 VAL A C 1
ATOM 606 O O . VAL A 1 80 ? 2.679 -17.160 -23.636 1.00 97.25 80 VAL A O 1
ATOM 609 N N . TRP A 1 81 ? 4.260 -15.582 -23.340 1.00 97.00 81 TRP A N 1
ATOM 610 C CA . TRP A 1 81 ? 5.375 -16.294 -23.980 1.00 97.00 81 TRP A CA 1
ATOM 611 C C . TRP A 1 81 ? 6.018 -17.363 -23.081 1.00 97.00 81 TRP A C 1
ATOM 613 O O . TRP A 1 81 ? 6.881 -18.122 -23.517 1.00 97.00 81 TRP A O 1
ATOM 623 N N . GLY A 1 82 ? 5.569 -17.480 -21.828 1.00 95.69 82 GLY A N 1
ATOM 624 C CA . GLY A 1 82 ? 6.035 -18.490 -20.880 1.00 95.69 82 GLY A CA 1
ATOM 625 C C . GLY A 1 82 ? 7.322 -18.123 -20.144 1.00 95.69 82 GLY A C 1
ATOM 626 O O . GLY A 1 82 ? 7.811 -18.937 -19.355 1.00 95.69 82 GLY A O 1
ATOM 627 N N . GLU A 1 83 ? 7.833 -16.914 -20.355 1.00 96.94 83 GLU A N 1
ATOM 628 C CA . GLU A 1 83 ? 8.958 -16.352 -19.621 1.00 96.94 83 GLU A CA 1
ATOM 629 C C . GLU A 1 83 ? 8.511 -15.967 -18.213 1.00 96.94 83 GLU A C 1
ATOM 631 O O . GLU A 1 83 ? 7.344 -15.645 -17.981 1.00 96.94 83 GLU A O 1
ATOM 636 N N . GLN A 1 84 ? 9.437 -16.034 -17.262 1.00 96.94 84 GLN A N 1
ATOM 637 C CA . GLN A 1 84 ? 9.170 -15.709 -15.867 1.00 96.94 84 GLN A CA 1
ATOM 638 C C . GLN A 1 84 ? 10.048 -14.545 -15.438 1.00 96.94 84 GLN A C 1
ATOM 640 O O . GLN A 1 84 ? 11.220 -14.495 -15.801 1.00 96.94 84 GLN A O 1
ATOM 645 N N . PHE A 1 85 ? 9.486 -13.650 -14.639 1.00 96.94 85 PHE A N 1
ATOM 646 C CA . PHE A 1 85 ? 10.158 -12.476 -14.110 1.00 96.94 85 PHE A CA 1
ATOM 647 C C . PHE A 1 85 ? 9.937 -12.429 -12.610 1.00 96.94 85 PHE A C 1
ATOM 649 O O . PHE A 1 85 ? 8.798 -12.511 -12.151 1.00 96.94 85 PHE A O 1
ATOM 656 N N . ARG A 1 86 ? 11.019 -12.319 -11.847 1.00 95.69 86 ARG A N 1
ATOM 657 C CA . ARG A 1 86 ? 10.953 -12.023 -10.421 1.00 95.69 86 ARG A CA 1
ATOM 658 C C . ARG A 1 86 ? 10.833 -10.517 -10.256 1.00 95.69 86 ARG A C 1
ATOM 660 O O . ARG A 1 86 ? 11.591 -9.791 -10.887 1.00 95.69 86 ARG A O 1
ATOM 667 N N . VAL A 1 87 ? 9.921 -10.066 -9.408 1.00 95.25 87 VAL A N 1
ATOM 668 C CA . VAL A 1 87 ? 9.862 -8.663 -8.998 1.00 95.25 87 VAL A CA 1
ATOM 669 C C . VAL A 1 87 ? 10.644 -8.513 -7.702 1.00 95.25 87 VAL A C 1
ATOM 671 O O . VAL A 1 87 ? 10.305 -9.140 -6.698 1.00 95.25 87 VAL A O 1
ATOM 674 N N . GLU A 1 88 ? 11.689 -7.700 -7.734 1.00 93.69 88 GLU A N 1
ATOM 675 C CA . GLU A 1 88 ? 12.457 -7.299 -6.560 1.00 93.69 88 GLU A CA 1
ATOM 676 C C . GLU A 1 88 ? 12.099 -5.859 -6.197 1.00 93.69 88 GLU A C 1
ATOM 678 O O . GLU A 1 88 ? 11.858 -5.033 -7.075 1.00 93.69 88 GLU A O 1
ATOM 683 N N . TYR A 1 89 ? 12.007 -5.566 -4.902 1.00 91.69 89 TYR A N 1
ATOM 684 C CA . TYR A 1 89 ? 11.668 -4.228 -4.424 1.00 91.69 89 TYR A CA 1
ATOM 685 C C . TYR A 1 89 ? 12.936 -3.479 -4.056 1.00 91.69 89 TYR A C 1
ATOM 687 O O . TYR A 1 89 ? 13.798 -4.015 -3.360 1.00 91.69 89 TYR A O 1
ATOM 695 N N . VAL A 1 90 ? 13.023 -2.233 -4.500 1.00 89.12 90 VAL A N 1
ATOM 696 C CA . VAL A 1 90 ? 14.172 -1.358 -4.285 1.00 89.12 90 VAL A CA 1
ATOM 697 C C . VAL A 1 90 ? 13.667 -0.067 -3.656 1.00 89.12 90 VAL A C 1
ATOM 699 O O . VAL A 1 90 ? 12.703 0.526 -4.135 1.00 89.12 90 VAL A O 1
ATOM 702 N N . CYS A 1 91 ? 14.300 0.375 -2.573 1.00 86.75 91 CYS A N 1
ATOM 703 C CA . CYS A 1 91 ? 14.054 1.707 -2.027 1.00 86.75 91 CYS A CA 1
ATOM 704 C C . CYS A 1 91 ? 14.904 2.725 -2.795 1.00 86.75 91 CYS A C 1
ATOM 706 O O . CYS A 1 91 ? 16.132 2.654 -2.776 1.00 86.75 91 CYS A O 1
ATOM 708 N N . LEU A 1 92 ? 14.252 3.679 -3.457 1.00 83.69 92 LEU A N 1
ATOM 709 C CA . LEU A 1 92 ? 14.882 4.736 -4.240 1.00 83.69 92 LEU A CA 1
ATOM 710 C C . LEU A 1 92 ? 15.504 5.803 -3.326 1.00 83.69 92 LEU A C 1
ATOM 712 O O . LEU A 1 92 ? 14.888 6.829 -3.021 1.00 83.69 92 LEU A O 1
ATOM 716 N N . GLY A 1 93 ? 16.746 5.564 -2.899 1.00 81.00 93 GLY A N 1
ATOM 717 C CA . GLY A 1 93 ? 17.629 6.549 -2.265 1.00 81.00 93 GLY A CA 1
ATOM 718 C C . GLY A 1 93 ? 16.981 7.428 -1.184 1.00 81.00 93 GLY A C 1
ATOM 719 O O . GLY A 1 93 ? 16.199 6.966 -0.357 1.00 81.00 93 GLY A O 1
ATOM 720 N N . SER A 1 94 ? 17.314 8.725 -1.199 1.00 71.62 94 SER A N 1
ATOM 721 C CA . SER A 1 94 ? 16.910 9.719 -0.186 1.00 71.62 94 SER A CA 1
ATOM 722 C C . SER A 1 94 ? 15.403 9.966 -0.086 1.00 71.62 94 SER A C 1
ATOM 724 O O . SER A 1 94 ? 14.947 10.552 0.894 1.00 71.62 94 SER A O 1
ATOM 726 N N . SER A 1 95 ? 14.627 9.529 -1.079 1.00 74.75 95 SER A N 1
ATOM 727 C CA . SER A 1 95 ? 13.175 9.701 -1.087 1.00 74.75 95 SER A CA 1
ATOM 728 C C . SER A 1 95 ? 12.443 8.657 -0.239 1.00 74.75 95 SER A C 1
ATOM 730 O O . SER A 1 95 ? 11.257 8.835 0.036 1.00 74.75 95 SER A O 1
ATOM 732 N N . ASN A 1 96 ? 13.122 7.567 0.157 1.00 77.12 96 ASN A N 1
ATOM 733 C CA . ASN A 1 96 ? 12.512 6.384 0.776 1.00 77.12 96 ASN A CA 1
ATOM 734 C C . ASN A 1 96 ? 11.290 5.849 -0.001 1.00 77.12 96 ASN A C 1
ATOM 736 O O . ASN A 1 96 ? 10.449 5.149 0.565 1.00 77.12 96 ASN A O 1
ATOM 740 N N . GLN A 1 97 ? 11.170 6.168 -1.294 1.00 83.12 97 GLN A N 1
ATOM 741 C CA . GLN A 1 97 ? 10.100 5.645 -2.129 1.00 83.12 97 GLN A CA 1
ATOM 742 C C . GLN A 1 97 ? 10.408 4.200 -2.492 1.00 83.12 97 GLN A C 1
ATOM 744 O O . GLN A 1 97 ? 11.518 3.865 -2.904 1.00 83.12 97 GLN A O 1
ATOM 749 N N . LEU A 1 98 ? 9.412 3.337 -2.334 1.00 87.00 98 LEU A N 1
ATOM 750 C CA . LEU A 1 98 ? 9.512 1.948 -2.740 1.00 87.00 98 LEU A CA 1
ATOM 751 C C . LEU A 1 98 ? 9.207 1.846 -4.234 1.00 87.00 98 LEU A C 1
ATOM 753 O O . LEU A 1 98 ? 8.139 2.267 -4.678 1.00 87.00 98 LEU A O 1
ATOM 757 N N . ALA A 1 99 ? 10.120 1.248 -4.984 1.00 92.06 99 ALA A N 1
ATOM 758 C CA . ALA A 1 99 ? 9.950 0.887 -6.380 1.00 92.06 99 ALA A CA 1
ATOM 759 C C . ALA A 1 99 ? 10.169 -0.618 -6.569 1.00 92.06 99 ALA A C 1
ATOM 761 O O . ALA A 1 99 ? 10.562 -1.341 -5.649 1.00 92.06 99 ALA A O 1
ATOM 762 N N . ALA A 1 100 ? 9.872 -1.100 -7.765 1.00 93.75 100 ALA A N 1
ATOM 763 C CA . ALA A 1 100 ? 10.011 -2.487 -8.146 1.00 93.75 100 ALA A CA 1
ATOM 764 C C . ALA A 1 100 ? 10.839 -2.613 -9.430 1.00 93.75 100 ALA A C 1
ATOM 766 O O . ALA A 1 100 ? 10.745 -1.794 -10.350 1.00 93.75 100 ALA A O 1
ATOM 767 N N . HIS A 1 101 ? 11.619 -3.684 -9.503 1.00 94.50 101 HIS A N 1
ATOM 768 C CA . HIS A 1 101 ? 12.447 -4.053 -10.638 1.00 94.50 101 HIS A CA 1
ATOM 769 C C . HIS A 1 101 ? 12.124 -5.491 -11.067 1.00 94.50 101 HIS A C 1
ATOM 771 O O . HIS A 1 101 ? 12.050 -6.392 -10.230 1.00 94.50 101 HIS A O 1
ATOM 777 N N . ALA A 1 102 ? 11.881 -5.715 -12.360 1.00 95.31 102 ALA A N 1
ATOM 778 C CA . ALA A 1 102 ? 11.552 -7.036 -12.893 1.00 95.31 102 ALA A CA 1
ATOM 779 C C . ALA A 1 102 ? 12.780 -7.707 -13.522 1.00 95.31 102 ALA A C 1
ATOM 781 O O . ALA A 1 102 ? 13.277 -7.280 -14.559 1.00 95.31 102 ALA A O 1
ATOM 782 N N . ILE A 1 103 ? 13.213 -8.824 -12.940 1.00 95.38 103 ILE A N 1
ATOM 783 C CA . ILE A 1 103 ? 14.380 -9.591 -13.383 1.00 95.38 103 ILE A CA 1
ATOM 784 C C . ILE A 1 103 ? 13.918 -10.858 -14.088 1.00 95.38 103 ILE A C 1
A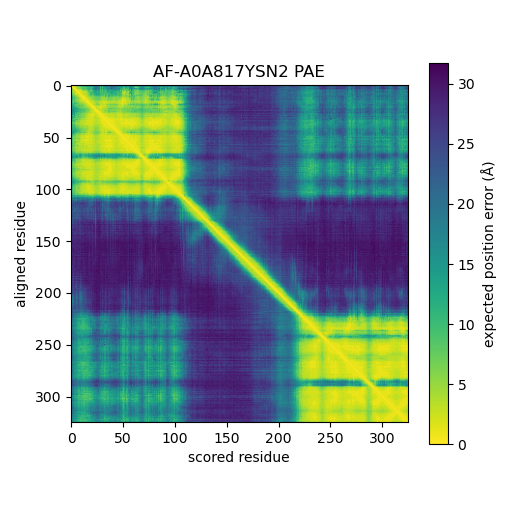TOM 786 O O . ILE A 1 103 ? 13.227 -11.700 -13.505 1.00 95.38 103 ILE A O 1
ATOM 790 N N . LYS A 1 104 ? 14.340 -11.040 -15.340 1.00 96.06 104 LYS A N 1
ATOM 791 C CA . LYS A 1 104 ? 14.040 -12.249 -16.114 1.00 96.06 104 LYS A CA 1
ATOM 792 C C . LYS A 1 104 ? 14.713 -13.475 -15.490 1.00 96.06 104 LYS A C 1
ATOM 794 O O . LYS A 1 104 ? 15.933 -13.557 -15.382 1.00 96.06 104 LYS A O 1
ATOM 799 N N . ILE A 1 105 ? 13.916 -14.477 -15.131 1.00 95.50 105 ILE A N 1
ATOM 800 C CA . ILE A 1 105 ? 14.394 -15.751 -14.593 1.00 95.50 105 ILE A CA 1
ATOM 801 C C . ILE A 1 105 ? 14.788 -16.657 -15.762 1.00 95.50 105 ILE A C 1
ATOM 803 O O . ILE A 1 105 ? 13.944 -17.280 -16.414 1.00 95.50 105 ILE A O 1
ATOM 807 N N . VAL A 1 106 ? 16.090 -16.771 -16.015 1.00 91.06 106 VAL A N 1
ATOM 808 C CA . VAL A 1 106 ? 16.624 -17.716 -17.001 1.00 91.06 106 VAL A CA 1
ATOM 809 C C . VAL A 1 106 ? 16.653 -19.112 -16.376 1.00 91.06 106 VAL A C 1
ATOM 811 O O . VAL A 1 106 ? 17.477 -19.420 -15.518 1.00 91.06 106 VAL A O 1
ATOM 814 N N . ASN A 1 107 ? 15.730 -19.986 -16.786 1.00 80.50 107 ASN A N 1
ATOM 815 C CA . ASN A 1 107 ? 15.743 -21.388 -16.365 1.00 80.50 107 ASN A CA 1
ATOM 816 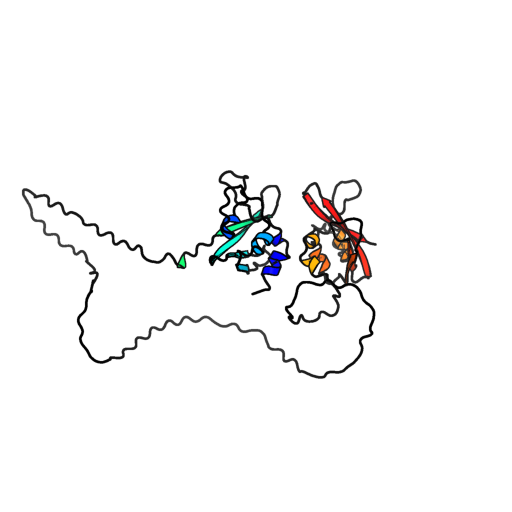C C . ASN A 1 107 ? 16.914 -22.123 -17.041 1.00 80.50 107 ASN A C 1
ATOM 818 O O . ASN A 1 107 ? 16.765 -22.707 -18.114 1.00 80.50 107 ASN A O 1
ATOM 822 N N . ILE A 1 108 ? 18.074 -22.147 -16.379 1.00 72.00 108 ILE A N 1
ATOM 823 C CA . ILE A 1 108 ? 19.290 -22.836 -16.855 1.00 72.00 108 ILE A CA 1
ATOM 824 C C . ILE A 1 108 ? 19.059 -24.349 -17.056 1.00 72.00 108 ILE A C 1
ATOM 826 O O . ILE A 1 108 ? 19.781 -24.997 -17.806 1.00 72.00 108 ILE A O 1
ATOM 830 N N . LYS A 1 109 ? 17.982 -24.924 -16.499 1.00 61.78 109 LYS A N 1
ATOM 831 C CA . LYS A 1 109 ? 17.648 -26.355 -16.624 1.00 61.78 109 LYS A CA 1
ATOM 832 C C . LYS A 1 109 ? 17.411 -26.866 -18.058 1.00 61.78 109 LYS A C 1
ATOM 834 O O . LYS A 1 109 ? 17.275 -28.073 -18.226 1.00 61.78 109 LYS A O 1
ATOM 839 N N . ARG A 1 110 ? 17.361 -26.007 -19.086 1.00 49.88 110 ARG A N 1
ATOM 840 C CA . ARG A 1 110 ? 17.285 -26.429 -20.503 1.00 49.88 110 ARG A CA 1
ATOM 841 C C . ARG A 1 110 ? 18.535 -26.150 -21.341 1.00 49.88 110 ARG A C 1
ATOM 843 O O . ARG A 1 110 ? 18.589 -26.628 -22.467 1.00 49.88 110 ARG A O 1
ATOM 850 N N . ILE A 1 111 ? 19.556 -25.486 -20.795 1.00 48.56 111 ILE A N 1
ATOM 851 C CA . ILE A 1 111 ? 20.874 -25.342 -21.443 1.00 48.56 111 ILE A CA 1
ATOM 852 C C . ILE A 1 111 ? 21.847 -26.329 -20.785 1.00 48.56 111 ILE A C 1
ATOM 854 O O . ILE A 1 111 ? 22.920 -25.994 -20.301 1.00 48.56 111 ILE A O 1
ATOM 858 N N . LEU A 1 112 ? 21.420 -27.587 -20.732 1.00 45.28 112 LEU A N 1
ATOM 859 C CA . LEU A 1 112 ? 22.306 -28.736 -20.578 1.00 45.28 112 LEU A CA 1
ATOM 860 C C . LEU A 1 112 ? 22.028 -29.682 -21.756 1.00 45.28 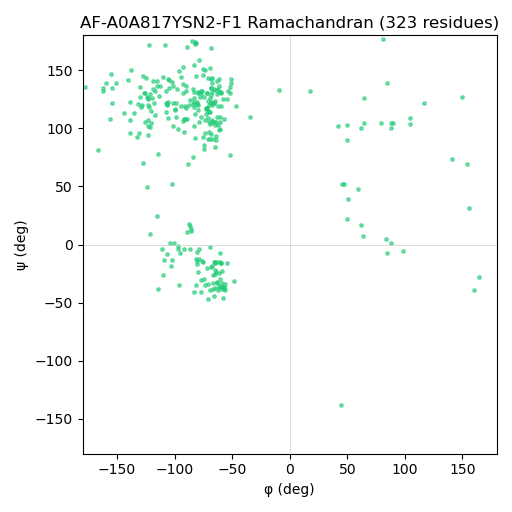112 LEU A C 1
ATOM 862 O O . LEU A 1 112 ? 21.738 -30.860 -21.589 1.00 45.28 112 LEU A O 1
ATOM 866 N N . PHE A 1 113 ? 22.020 -29.124 -22.968 1.00 44.03 113 PHE A N 1
ATOM 867 C CA . PHE A 1 113 ? 21.964 -29.874 -24.219 1.00 44.03 113 PHE A CA 1
ATOM 868 C C . PHE A 1 113 ? 23.183 -29.474 -25.060 1.00 44.03 113 PHE A C 1
ATOM 870 O O . PHE A 1 113 ? 23.185 -28.458 -25.739 1.00 44.03 113 PHE A O 1
ATOM 877 N N . VAL A 1 114 ? 24.235 -30.284 -24.907 1.00 48.50 114 VAL A N 1
ATOM 878 C CA . VAL A 1 114 ? 25.272 -30.614 -25.897 1.00 48.50 114 VAL A CA 1
ATOM 879 C C . VAL A 1 114 ? 25.946 -29.440 -26.628 1.00 48.50 114 VAL A C 1
ATOM 881 O O . VAL A 1 114 ? 25.607 -29.116 -27.757 1.00 48.50 114 VAL A O 1
ATOM 884 N N . CYS A 1 115 ? 27.032 -28.937 -26.041 1.00 40.38 115 CYS A N 1
ATOM 885 C CA . CYS A 1 115 ? 28.256 -28.653 -26.798 1.00 40.38 115 CYS A CA 1
ATOM 886 C C . CYS A 1 115 ? 29.416 -29.357 -26.086 1.00 40.38 115 CYS A C 1
ATOM 888 O O . CYS A 1 115 ? 30.254 -28.739 -25.439 1.00 40.38 115 CYS A O 1
ATOM 890 N N . PHE A 1 116 ? 29.428 -30.690 -26.157 1.00 40.03 116 PHE A N 1
ATOM 891 C CA . PHE A 1 116 ? 30.682 -31.430 -26.062 1.00 40.03 116 PHE A CA 1
ATOM 892 C C . PHE A 1 116 ? 31.263 -31.414 -27.480 1.00 40.03 116 PHE A C 1
ATOM 894 O O . PHE A 1 116 ? 31.145 -32.384 -28.228 1.00 40.03 116 PHE A O 1
ATOM 901 N N . GLU A 1 117 ? 31.810 -30.269 -27.900 1.00 41.78 117 GLU A N 1
ATOM 902 C CA . GLU A 1 117 ? 32.767 -30.282 -29.001 1.00 41.78 117 GLU A CA 1
ATOM 903 C C . GLU A 1 117 ? 33.939 -31.121 -28.505 1.00 41.78 117 GLU A C 1
ATOM 905 O O . GLU A 1 117 ? 34.737 -30.712 -27.662 1.00 41.78 117 GLU A O 1
ATOM 910 N N . THR A 1 118 ? 33.994 -32.357 -28.989 1.00 48.03 118 THR A N 1
ATOM 911 C CA . THR A 1 118 ? 35.226 -33.126 -28.956 1.00 48.03 118 THR A CA 1
ATOM 912 C C . THR A 1 118 ? 36.202 -32.323 -29.799 1.00 48.03 118 THR A C 1
ATOM 914 O O . THR A 1 118 ? 36.136 -32.364 -31.026 1.00 48.03 118 THR A O 1
ATOM 917 N N . VAL A 1 119 ? 37.065 -31.538 -29.155 1.00 45.78 119 VAL A N 1
ATOM 918 C CA . VAL A 1 119 ? 38.228 -30.954 -29.815 1.00 45.78 119 VAL A CA 1
ATOM 919 C C . VAL A 1 119 ? 39.102 -32.136 -30.224 1.00 45.78 119 VAL A C 1
ATOM 921 O O . VAL A 1 119 ? 39.931 -32.624 -29.459 1.00 45.78 119 VAL A O 1
ATOM 924 N N . VAL A 1 120 ? 38.877 -32.649 -31.432 1.00 45.50 120 VAL A N 1
ATOM 925 C CA . VAL A 1 120 ? 39.845 -33.496 -32.115 1.00 45.50 120 VAL A CA 1
ATOM 926 C C . VAL A 1 120 ? 40.997 -32.566 -32.466 1.00 45.50 120 VAL A C 1
ATOM 928 O O . VAL A 1 120 ? 41.004 -31.911 -33.504 1.00 45.50 120 VAL A O 1
ATOM 931 N N . VAL A 1 121 ? 41.971 -32.471 -31.563 1.00 46.72 121 VAL A N 1
ATOM 932 C CA . VAL A 1 121 ? 43.291 -31.955 -31.907 1.00 46.72 121 VAL A CA 1
ATOM 933 C C . VAL A 1 121 ? 43.896 -32.979 -32.865 1.00 46.72 121 VAL A C 1
ATOM 935 O O . VAL A 1 121 ? 44.523 -33.949 -32.444 1.00 46.72 121 VAL A O 1
ATOM 938 N N . THR A 1 122 ? 43.697 -32.801 -34.171 1.00 45.69 122 THR A N 1
ATOM 939 C CA . THR A 1 122 ? 44.586 -33.390 -35.176 1.00 45.69 122 THR A CA 1
ATOM 940 C C . THR A 1 122 ? 45.948 -32.733 -35.004 1.00 45.69 122 THR A C 1
ATOM 942 O O . THR A 1 122 ? 46.272 -31.739 -35.650 1.00 45.69 122 THR A O 1
ATOM 945 N N . GLY A 1 123 ? 46.732 -33.263 -34.067 1.00 43.09 123 GLY A N 1
ATOM 946 C CA . GLY A 1 123 ? 48.145 -32.965 -33.962 1.00 43.09 123 GLY A CA 1
ATOM 947 C C . GLY A 1 123 ? 48.822 -33.454 -35.234 1.00 43.09 123 GLY A C 1
ATOM 948 O O . GLY A 1 123 ? 48.931 -34.657 -35.463 1.00 43.09 123 GLY A O 1
ATOM 949 N N . ALA A 1 124 ? 49.268 -32.524 -36.072 1.00 44.66 124 ALA A N 1
ATOM 950 C CA . ALA A 1 124 ? 50.251 -32.825 -37.094 1.00 44.66 124 ALA A CA 1
ATOM 951 C C . ALA A 1 124 ? 51.549 -33.215 -36.376 1.00 44.66 124 ALA A C 1
ATOM 953 O O . ALA A 1 124 ? 52.262 -32.362 -35.848 1.00 44.66 124 ALA A O 1
ATOM 954 N N . ILE A 1 125 ? 51.842 -34.515 -36.318 1.00 45.84 125 ILE A N 1
ATOM 955 C CA . ILE A 1 125 ? 53.164 -34.998 -35.928 1.00 45.84 125 ILE A CA 1
ATOM 956 C C . ILE A 1 125 ? 54.102 -34.630 -37.078 1.00 45.84 125 ILE A C 1
ATOM 958 O O . ILE A 1 125 ? 54.166 -35.316 -38.096 1.00 45.84 125 ILE A O 1
ATOM 962 N N . VAL A 1 126 ? 54.807 -33.509 -36.935 1.00 46.16 126 VAL A N 1
ATOM 963 C CA . VAL A 1 126 ? 55.953 -33.184 -37.783 1.00 46.16 126 VAL A CA 1
ATOM 964 C C . VAL A 1 126 ? 57.063 -34.163 -37.409 1.00 46.16 126 VAL A C 1
ATOM 966 O O . VAL A 1 126 ? 57.691 -34.041 -36.359 1.00 46.16 126 VAL A O 1
ATOM 969 N N . ALA A 1 127 ? 57.279 -35.170 -38.253 1.00 43.03 127 ALA A N 1
ATOM 970 C CA . ALA A 1 127 ? 58.445 -36.033 -38.165 1.00 43.03 127 ALA A CA 1
ATOM 971 C C . ALA A 1 127 ? 59.691 -35.204 -38.513 1.00 43.03 127 ALA A C 1
ATOM 973 O O . ALA A 1 127 ? 59.928 -34.871 -39.673 1.00 43.03 127 ALA A O 1
ATOM 974 N N . ILE A 1 128 ? 60.477 -34.850 -37.498 1.00 51.09 128 ILE A N 1
ATOM 975 C CA . ILE A 1 128 ? 61.820 -34.301 -37.683 1.00 51.09 128 ILE A CA 1
ATOM 976 C C . ILE A 1 128 ? 62.740 -35.499 -37.965 1.00 51.09 128 ILE A C 1
ATOM 978 O O . ILE A 1 128 ? 62.829 -36.388 -37.113 1.00 51.09 128 ILE A O 1
ATOM 982 N N . PRO A 1 129 ? 63.427 -35.580 -39.118 1.00 45.56 129 PRO A N 1
ATOM 983 C CA . PRO A 1 129 ? 64.438 -36.605 -39.319 1.00 45.56 129 PRO A CA 1
ATOM 984 C C . PRO A 1 129 ? 65.613 -36.327 -38.374 1.00 45.56 129 PRO A C 1
ATOM 986 O O . PRO A 1 129 ? 66.381 -35.385 -38.566 1.00 45.56 129 PRO A O 1
ATOM 989 N N . ALA A 1 130 ? 65.738 -37.147 -37.331 1.00 41.97 130 ALA A N 1
ATOM 990 C CA . ALA A 1 130 ? 66.914 -37.168 -36.478 1.00 41.97 130 ALA A CA 1
ATOM 991 C C . ALA A 1 130 ? 68.088 -37.753 -37.274 1.00 41.97 130 ALA A C 1
ATOM 993 O O . ALA A 1 130 ? 68.167 -38.959 -37.512 1.00 41.97 130 ALA A O 1
ATOM 994 N N . ALA A 1 131 ? 69.006 -36.883 -37.688 1.00 51.28 131 ALA A N 1
ATOM 995 C CA . ALA A 1 131 ? 70.347 -37.296 -38.054 1.00 51.28 131 ALA A CA 1
ATOM 996 C C . ALA A 1 131 ? 71.099 -37.682 -36.770 1.00 51.28 131 ALA A C 1
ATOM 998 O O . ALA A 1 131 ? 71.339 -36.843 -35.908 1.00 51.28 131 ALA A O 1
ATOM 999 N N . ASN A 1 132 ? 71.482 -38.957 -36.701 1.00 54.62 132 ASN A N 1
ATOM 1000 C CA . ASN A 1 132 ? 72.495 -39.546 -35.826 1.00 54.62 132 ASN A CA 1
ATOM 1001 C C . ASN A 1 132 ? 72.244 -39.535 -34.305 1.00 54.62 132 ASN A C 1
ATOM 1003 O O . ASN A 1 132 ? 72.589 -38.593 -33.601 1.00 54.62 132 ASN A O 1
ATOM 1007 N N . GLY A 1 133 ? 71.880 -40.715 -33.792 1.00 48.84 133 GLY A N 1
ATOM 1008 C CA . GLY A 1 133 ? 72.582 -41.270 -32.632 1.00 48.84 133 GLY A CA 1
ATOM 1009 C C . GLY A 1 133 ? 71.772 -41.450 -31.349 1.00 48.84 133 GLY A C 1
ATOM 1010 O O . GLY A 1 133 ? 71.344 -40.491 -30.726 1.00 48.84 133 GLY A O 1
ATOM 1011 N N . VAL A 1 134 ? 71.753 -42.711 -30.903 1.00 47.28 134 VAL A N 1
ATOM 1012 C CA . VAL A 1 134 ? 71.433 -43.221 -29.556 1.00 47.28 134 VAL A CA 1
ATOM 1013 C C . VAL A 1 134 ? 69.953 -43.525 -29.274 1.00 47.28 134 VAL A C 1
ATOM 1015 O O . VAL A 1 134 ? 69.138 -42.677 -28.931 1.00 47.28 134 VAL A O 1
ATOM 1018 N N . LEU A 1 135 ? 69.658 -44.826 -29.366 1.00 43.59 135 LEU A N 1
ATOM 1019 C CA . LEU A 1 135 ? 68.488 -45.511 -28.823 1.00 43.59 135 LEU A CA 1
ATOM 1020 C C . LEU A 1 135 ? 68.427 -45.347 -27.297 1.00 43.59 135 LEU A C 1
ATOM 1022 O O . LEU A 1 135 ? 69.294 -45.853 -26.587 1.00 43.59 135 LEU A O 1
ATOM 1026 N N . ALA A 1 136 ? 67.360 -44.730 -26.796 1.00 41.22 136 ALA A N 1
ATOM 1027 C CA . ALA A 1 136 ? 66.920 -44.882 -25.416 1.00 41.22 136 ALA A CA 1
ATOM 1028 C C . ALA A 1 136 ? 65.485 -45.425 -25.424 1.00 41.22 136 ALA A C 1
ATOM 1030 O O . ALA A 1 136 ? 64.519 -44.711 -25.679 1.00 41.22 136 ALA A O 1
ATOM 1031 N N . THR A 1 137 ? 65.359 -46.728 -25.185 1.00 48.31 137 THR A N 1
ATOM 1032 C CA . THR A 1 137 ? 64.096 -47.412 -24.898 1.00 48.31 137 THR A CA 1
ATOM 1033 C C . THR A 1 137 ? 63.540 -46.921 -23.564 1.00 48.31 137 THR A C 1
ATOM 1035 O O . THR A 1 137 ? 64.037 -47.300 -22.507 1.00 48.31 137 THR A O 1
ATOM 1038 N N . GLY A 1 138 ? 62.496 -46.097 -23.621 1.00 40.50 138 GLY A N 1
ATOM 1039 C CA . GLY A 1 138 ? 61.662 -45.731 -22.481 1.00 40.50 138 GLY A CA 1
ATOM 1040 C C . GLY A 1 138 ? 60.209 -46.074 -22.780 1.00 40.50 138 GLY A C 1
ATOM 1041 O O . GLY A 1 138 ? 59.540 -45.365 -23.524 1.00 40.50 138 GLY A O 1
ATOM 1042 N N . ALA A 1 139 ? 59.734 -47.183 -22.217 1.00 44.72 139 ALA A N 1
ATOM 1043 C CA . ALA A 1 139 ? 58.323 -47.525 -22.170 1.00 44.72 139 ALA A CA 1
ATOM 1044 C C . ALA A 1 139 ? 57.635 -46.697 -21.076 1.00 44.72 139 ALA A C 1
ATOM 1046 O O . ALA A 1 139 ? 58.080 -46.715 -19.932 1.00 44.72 139 ALA A O 1
ATOM 1047 N N . ALA A 1 140 ? 56.524 -46.036 -21.398 1.00 41.97 140 ALA A N 1
ATOM 1048 C CA . ALA A 1 140 ? 55.497 -45.714 -20.414 1.00 41.97 140 ALA A CA 1
ATOM 1049 C C . ALA A 1 140 ? 54.143 -45.569 -21.114 1.00 41.97 140 ALA A C 1
ATOM 1051 O O . ALA A 1 140 ? 53.974 -44.796 -22.053 1.00 41.97 140 ALA A O 1
ATOM 1052 N N . ALA A 1 141 ? 53.207 -46.392 -20.656 1.00 44.94 141 ALA A N 1
ATOM 1053 C CA . ALA A 1 141 ? 51.869 -46.573 -21.179 1.00 44.94 141 ALA A CA 1
ATOM 1054 C C . ALA A 1 141 ? 50.984 -45.338 -20.948 1.00 44.94 141 ALA A C 1
ATOM 1056 O O . ALA A 1 141 ? 50.831 -44.880 -19.818 1.00 44.94 141 ALA A O 1
ATOM 1057 N N . GLY A 1 142 ? 50.350 -44.850 -22.015 1.00 37.38 142 GLY A N 1
ATOM 1058 C CA . GLY A 1 142 ? 49.211 -43.938 -21.948 1.00 37.38 142 GLY A CA 1
ATOM 1059 C C . GLY A 1 142 ? 47.945 -44.688 -22.345 1.00 37.38 142 GLY A C 1
ATOM 1060 O O . GLY A 1 142 ? 47.826 -45.142 -23.480 1.00 37.38 142 GLY A O 1
ATOM 1061 N N . ALA A 1 143 ? 47.026 -44.857 -21.396 1.00 41.88 143 ALA A N 1
ATOM 1062 C CA . ALA A 1 143 ? 45.741 -45.510 -21.600 1.00 41.88 143 ALA A CA 1
ATOM 1063 C C . ALA A 1 143 ? 44.891 -44.737 -22.622 1.00 41.88 143 ALA A C 1
ATOM 1065 O O . ALA A 1 143 ? 44.532 -43.583 -22.395 1.00 41.88 143 ALA A O 1
ATOM 1066 N N . ILE A 1 144 ? 44.543 -45.390 -23.730 1.00 44.00 144 ILE A N 1
ATOM 1067 C CA . ILE A 1 144 ? 43.538 -44.903 -24.674 1.00 44.00 144 ILE A CA 1
ATOM 1068 C C . ILE A 1 144 ? 42.232 -45.612 -24.311 1.00 44.00 144 ILE A C 1
ATOM 1070 O O . ILE A 1 144 ? 42.036 -46.778 -24.652 1.00 44.00 144 ILE A O 1
ATOM 1074 N N . SER A 1 145 ? 41.347 -44.940 -23.575 1.00 45.66 145 SER A N 1
ATOM 1075 C CA . SER A 1 145 ? 39.966 -45.406 -23.431 1.00 45.66 145 SER A CA 1
ATOM 1076 C C . SER A 1 145 ? 39.257 -45.196 -24.765 1.00 45.66 145 SER A C 1
ATOM 1078 O O . SER A 1 145 ? 39.020 -44.066 -25.186 1.00 45.66 145 SER A O 1
ATOM 1080 N N . GLY A 1 146 ? 38.976 -46.303 -25.451 1.00 38.53 146 GLY A N 1
ATOM 1081 C CA . GLY A 1 146 ? 38.290 -46.319 -26.734 1.00 38.53 146 GLY A CA 1
ATOM 1082 C C . GLY A 1 146 ? 36.854 -45.813 -26.622 1.00 38.53 146 GLY A C 1
ATOM 1083 O O . GLY A 1 146 ? 36.039 -46.367 -25.887 1.00 38.53 146 GLY A O 1
ATOM 1084 N N . ALA A 1 147 ? 36.535 -44.791 -27.411 1.00 39.22 147 ALA A N 1
ATOM 1085 C CA . ALA A 1 147 ? 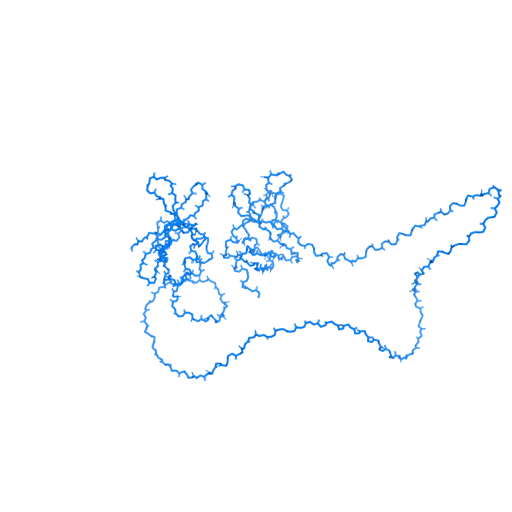35.172 -44.514 -27.824 1.00 39.22 147 ALA A CA 1
ATOM 1086 C C . ALA A 1 147 ? 34.773 -45.572 -28.865 1.00 39.22 147 ALA A C 1
ATOM 1088 O O . ALA A 1 147 ? 35.253 -45.560 -29.998 1.00 39.22 147 ALA A O 1
ATOM 1089 N N . VAL A 1 148 ? 33.913 -46.512 -28.473 1.00 38.88 148 VAL A N 1
ATOM 1090 C CA . VAL A 1 148 ? 33.250 -47.420 -29.413 1.00 38.88 148 VAL A CA 1
ATOM 1091 C C . VAL A 1 148 ? 32.179 -46.617 -30.151 1.00 38.88 148 VAL A C 1
ATOM 1093 O O . VAL A 1 148 ? 31.065 -46.442 -29.664 1.00 38.88 148 VAL A O 1
ATOM 1096 N N . LEU A 1 149 ? 32.525 -46.126 -31.342 1.00 47.00 149 LEU A N 1
ATOM 1097 C CA . LEU A 1 149 ? 31.543 -45.870 -32.390 1.00 47.00 149 LEU A CA 1
ATOM 1098 C C . LEU A 1 149 ? 31.072 -47.231 -32.912 1.00 47.00 149 LEU A C 1
ATOM 1100 O O . LEU A 1 149 ? 31.849 -47.963 -33.519 1.00 47.00 149 LEU A O 1
ATOM 1104 N N . SER A 1 150 ? 29.797 -47.557 -32.717 1.00 40.88 150 SER A N 1
ATOM 1105 C CA . SER A 1 150 ? 29.135 -48.575 -33.533 1.00 40.88 150 SER A CA 1
ATOM 1106 C C . SER A 1 150 ? 27.913 -47.946 -34.187 1.00 40.88 150 SER A C 1
ATOM 1108 O O . SER A 1 150 ? 26.922 -47.614 -33.543 1.00 40.88 150 SER A O 1
ATOM 1110 N N . GLY A 1 151 ? 28.049 -47.716 -35.489 1.00 39.78 151 GLY A N 1
ATOM 1111 C CA . GLY A 1 151 ? 26.949 -47.478 -36.400 1.00 39.78 151 GLY A CA 1
ATOM 1112 C C . GLY A 1 151 ? 26.808 -48.674 -37.339 1.00 39.78 151 GLY A C 1
ATOM 1113 O O . GLY A 1 151 ? 27.805 -49.232 -37.789 1.00 39.78 151 GLY A O 1
ATOM 1114 N N . ASN A 1 152 ? 25.547 -48.963 -37.652 1.00 44.34 152 ASN A N 1
ATOM 1115 C CA . ASN A 1 152 ? 25.005 -49.719 -38.783 1.00 44.34 152 ASN A CA 1
ATOM 1116 C C . ASN A 1 152 ? 24.802 -51.242 -38.661 1.00 44.34 152 ASN A C 1
ATOM 1118 O O . ASN A 1 152 ? 25.703 -52.052 -38.835 1.00 44.34 152 ASN A O 1
ATOM 1122 N N . ASN A 1 153 ? 23.512 -51.569 -38.506 1.00 44.50 153 ASN A N 1
ATOM 1123 C CA . ASN A 1 153 ? 22.710 -52.456 -39.356 1.00 44.50 153 ASN A CA 1
ATOM 1124 C C . ASN A 1 153 ? 23.345 -53.763 -39.854 1.00 44.50 153 ASN A C 1
ATOM 1126 O O . ASN A 1 153 ? 23.949 -53.799 -40.921 1.00 44.50 153 ASN A O 1
ATOM 1130 N N . ALA A 1 154 ? 22.967 -54.865 -39.207 1.00 39.25 154 ALA A N 1
ATOM 1131 C CA . ALA A 1 154 ? 22.501 -56.063 -39.903 1.00 39.25 154 ALA A CA 1
ATOM 1132 C C . ALA A 1 154 ? 21.574 -56.865 -38.977 1.00 39.25 154 ALA A C 1
ATOM 1134 O O . ALA A 1 154 ? 21.849 -57.044 -37.794 1.00 39.25 154 ALA A O 1
ATOM 1135 N N . ALA A 1 155 ? 20.448 -57.302 -39.533 1.00 44.94 155 ALA A N 1
ATOM 1136 C CA . ALA A 1 155 ? 19.440 -58.123 -38.882 1.00 44.94 155 ALA A CA 1
ATOM 1137 C C . ALA A 1 155 ? 20.003 -59.480 -38.430 1.00 44.94 155 ALA A C 1
ATOM 1139 O O . ALA A 1 155 ? 20.752 -60.091 -39.183 1.00 44.94 155 ALA A O 1
ATOM 1140 N N . ILE A 1 156 ? 19.561 -59.979 -37.269 1.00 46.12 156 ILE A N 1
ATOM 1141 C CA . ILE A 1 156 ? 19.315 -61.405 -37.011 1.00 46.12 156 ILE A CA 1
ATOM 1142 C C . ILE A 1 156 ? 18.363 -61.547 -35.814 1.00 46.12 156 ILE A C 1
ATOM 1144 O O . ILE A 1 156 ? 18.405 -60.814 -34.829 1.00 46.12 156 ILE A O 1
ATOM 1148 N N . THR A 1 157 ? 17.454 -62.489 -35.999 1.00 44.84 157 THR A N 1
ATOM 1149 C CA . THR A 1 157 ? 16.259 -62.835 -35.240 1.00 44.84 157 THR A CA 1
ATOM 1150 C C . THR A 1 157 ? 16.579 -63.646 -33.972 1.00 44.84 157 THR A C 1
ATOM 1152 O O . THR A 1 157 ? 17.566 -64.372 -33.939 1.00 44.84 157 THR A O 1
ATOM 1155 N N . THR A 1 158 ? 15.634 -63.625 -33.019 1.00 37.31 158 THR A N 1
ATOM 1156 C CA . THR A 1 158 ? 15.299 -64.624 -31.966 1.00 37.31 158 THR A CA 1
ATOM 1157 C C . THR A 1 158 ? 15.702 -64.398 -30.488 1.00 37.31 158 THR A C 1
ATOM 1159 O O . THR A 1 158 ? 16.835 -64.614 -30.087 1.00 37.31 158 THR A O 1
ATOM 1162 N N . VAL A 1 159 ? 14.639 -64.131 -29.696 1.00 36.94 159 VAL A N 1
ATOM 1163 C CA . VAL A 1 159 ? 14.221 -64.759 -28.409 1.00 36.94 159 VAL A CA 1
ATOM 1164 C C . VAL A 1 159 ? 14.846 -64.239 -27.089 1.00 36.94 159 VAL A C 1
ATOM 1166 O O . VAL A 1 159 ? 16.021 -63.892 -27.047 1.00 36.94 159 VAL A O 1
ATOM 1169 N N . PRO A 1 160 ? 14.035 -64.093 -26.007 1.00 50.62 160 PRO A N 1
ATOM 1170 C CA . PRO A 1 160 ? 14.276 -63.143 -24.929 1.00 50.62 160 PRO A CA 1
ATOM 1171 C C . PRO A 1 160 ? 14.994 -63.779 -23.737 1.00 50.62 160 PRO A C 1
ATOM 1173 O O . PRO A 1 160 ? 14.749 -64.933 -23.392 1.00 50.62 160 PRO A O 1
ATOM 1176 N N . THR A 1 161 ? 15.794 -62.978 -23.031 1.00 36.56 161 THR A N 1
ATOM 1177 C CA . THR A 1 161 ? 16.262 -63.345 -21.691 1.00 36.56 161 THR A CA 1
ATOM 1178 C C . THR A 1 161 ? 16.048 -62.183 -20.736 1.00 36.56 161 THR A C 1
ATOM 1180 O O . THR A 1 161 ? 16.518 -61.068 -20.949 1.00 36.56 161 THR A O 1
ATOM 1183 N N . VAL A 1 162 ? 15.269 -62.475 -19.702 1.00 44.16 162 VAL A N 1
ATOM 1184 C CA . VAL A 1 162 ? 15.003 -61.643 -18.536 1.00 44.16 162 VAL A CA 1
ATOM 1185 C C . VAL A 1 162 ? 16.263 -61.606 -17.676 1.00 44.16 162 VAL A C 1
ATOM 1187 O O . VAL A 1 162 ? 16.708 -62.650 -17.211 1.00 44.16 162 VAL A O 1
ATOM 1190 N N . THR A 1 163 ? 16.781 -60.414 -17.389 1.00 41.19 163 THR A N 1
ATOM 1191 C CA . THR A 1 163 ? 17.647 -60.185 -16.225 1.00 41.19 163 THR A CA 1
ATOM 1192 C C . THR A 1 163 ? 17.281 -58.863 -15.572 1.00 41.19 163 THR A C 1
ATOM 1194 O O . THR A 1 163 ? 17.544 -57.779 -16.086 1.00 41.19 163 THR A O 1
ATOM 1197 N N . THR A 1 164 ? 16.641 -58.994 -14.418 1.00 42.47 164 THR A N 1
ATOM 1198 C CA . THR A 1 164 ? 16.442 -57.973 -13.396 1.00 42.47 164 THR A CA 1
ATOM 1199 C C . THR A 1 164 ? 17.783 -57.533 -12.814 1.00 42.47 164 THR A C 1
ATOM 1201 O O . THR A 1 164 ? 18.529 -58.377 -12.319 1.00 42.47 164 THR A O 1
ATOM 1204 N N . VAL A 1 165 ? 18.046 -56.227 -12.758 1.00 40.84 165 VAL A N 1
ATOM 1205 C CA . VAL A 1 165 ? 18.975 -55.664 -11.770 1.00 40.84 165 VAL A CA 1
ATOM 1206 C C . VAL A 1 165 ? 18.241 -54.564 -11.021 1.00 40.84 165 VAL A C 1
ATOM 1208 O O . VAL A 1 165 ? 17.968 -53.487 -11.545 1.00 40.84 165 VAL A O 1
ATOM 1211 N N . ALA A 1 166 ? 17.871 -54.898 -9.788 1.00 38.25 166 ALA A N 1
ATOM 1212 C CA . ALA A 1 166 ? 17.421 -53.959 -8.784 1.00 38.25 166 ALA A CA 1
ATOM 1213 C C . ALA A 1 166 ? 18.625 -53.140 -8.303 1.00 38.25 166 ALA A C 1
ATOM 1215 O O . ALA A 1 166 ? 19.643 -53.709 -7.913 1.00 38.25 166 ALA A O 1
ATOM 1216 N N . ALA A 1 167 ? 18.490 -51.818 -8.282 1.00 39.66 167 ALA A N 1
ATOM 1217 C CA . ALA A 1 167 ? 19.346 -50.952 -7.488 1.00 39.66 167 ALA A CA 1
ATOM 1218 C C . ALA A 1 167 ? 18.447 -50.186 -6.520 1.00 39.66 167 ALA A C 1
ATOM 1220 O O . ALA A 1 167 ? 17.687 -49.298 -6.904 1.00 39.66 167 ALA A O 1
ATOM 1221 N N . ALA A 1 168 ? 18.500 -50.622 -5.266 1.00 39.34 168 ALA A N 1
ATOM 1222 C CA . ALA A 1 168 ? 17.889 -49.968 -4.132 1.00 39.34 168 ALA A CA 1
ATOM 1223 C C . ALA A 1 168 ? 18.743 -48.765 -3.718 1.00 39.34 168 ALA A C 1
ATOM 1225 O O . ALA A 1 168 ? 19.947 -48.894 -3.508 1.00 39.34 168 ALA A O 1
ATOM 1226 N N . SER A 1 169 ? 18.104 -47.621 -3.512 1.00 42.56 169 SER A N 1
ATOM 1227 C CA . SER A 1 169 ? 18.623 -46.564 -2.650 1.00 42.56 169 SER A CA 1
ATOM 1228 C C . SER A 1 169 ? 17.496 -46.112 -1.729 1.00 42.56 169 SER A C 1
ATOM 1230 O O . SER A 1 169 ? 16.654 -45.281 -2.056 1.00 42.56 169 SER A O 1
ATOM 1232 N N . ALA A 1 170 ? 17.472 -46.748 -0.560 1.00 36.53 170 ALA A N 1
ATOM 1233 C CA . ALA A 1 170 ? 16.736 -46.297 0.602 1.00 36.53 170 ALA A CA 1
ATOM 1234 C C . ALA A 1 170 ? 17.554 -45.202 1.295 1.00 36.53 170 ALA A C 1
ATOM 1236 O O . ALA A 1 170 ? 18.682 -45.453 1.711 1.00 36.53 170 ALA A O 1
ATOM 1237 N N . VAL A 1 171 ? 16.969 -44.018 1.467 1.00 45.97 171 VAL A N 1
ATOM 1238 C CA . VAL A 1 171 ? 17.322 -43.108 2.561 1.00 45.97 171 VAL A CA 1
ATOM 1239 C C . VAL A 1 171 ? 16.013 -42.598 3.146 1.00 45.97 171 VAL A C 1
ATOM 1241 O O . VAL A 1 171 ? 15.220 -41.946 2.471 1.00 45.97 171 VAL A O 1
ATOM 1244 N N . GLY A 1 172 ? 15.771 -43.006 4.390 1.00 32.75 172 GLY A N 1
ATOM 1245 C CA . GLY A 1 172 ? 14.637 -42.601 5.204 1.00 32.75 172 GLY A CA 1
ATOM 1246 C C . GLY A 1 172 ? 14.833 -41.240 5.871 1.00 32.75 172 GLY A C 1
ATOM 1247 O O . GLY A 1 172 ? 15.909 -40.651 5.841 1.00 32.75 172 GLY A O 1
ATOM 1248 N N . GLY A 1 173 ? 13.759 -40.778 6.507 1.00 33.22 173 GLY A N 1
ATOM 1249 C CA . GLY A 1 173 ? 13.699 -39.547 7.296 1.00 33.22 173 GLY A CA 1
ATOM 1250 C C . GLY A 1 173 ? 12.262 -39.032 7.317 1.00 33.22 173 GLY A C 1
ATOM 1251 O O . GLY A 1 173 ? 11.887 -38.215 6.492 1.00 33.22 173 GLY A O 1
ATOM 1252 N N . ALA A 1 174 ? 11.370 -39.739 8.007 1.00 35.31 174 ALA A N 1
ATOM 1253 C CA . ALA A 1 174 ? 10.934 -39.432 9.374 1.00 35.31 174 ALA A CA 1
ATOM 1254 C C . ALA A 1 174 ? 9.748 -38.454 9.388 1.00 35.31 174 ALA A C 1
ATOM 1256 O O . ALA A 1 174 ? 9.866 -37.258 9.146 1.00 35.31 174 ALA A O 1
ATOM 1257 N N . ALA A 1 175 ? 8.589 -39.044 9.671 1.00 34.91 175 ALA A N 1
ATOM 1258 C CA . ALA A 1 175 ? 7.329 -38.388 9.939 1.00 34.91 175 ALA A CA 1
ATOM 1259 C C . ALA A 1 175 ? 7.348 -37.677 11.300 1.00 34.91 175 ALA A C 1
ATOM 1261 O O . ALA A 1 175 ? 7.833 -38.225 12.288 1.00 34.91 175 ALA A O 1
ATOM 1262 N N . SER A 1 176 ? 6.693 -36.524 11.369 1.00 35.94 176 SER A N 1
ATOM 1263 C CA . SER A 1 176 ? 6.097 -36.006 12.598 1.00 35.94 176 SER A CA 1
ATOM 1264 C C . SER A 1 176 ? 4.657 -35.593 12.297 1.00 35.94 176 SER A C 1
ATOM 1266 O O . SER A 1 176 ? 4.362 -34.522 11.777 1.00 35.94 176 SER A O 1
ATOM 1268 N N . ALA A 1 177 ? 3.748 -36.519 12.594 1.00 34.06 177 ALA A N 1
ATOM 1269 C CA . ALA A 1 177 ? 2.320 -36.275 12.680 1.00 34.06 177 ALA A CA 1
ATOM 1270 C C . ALA A 1 177 ? 2.004 -35.739 14.078 1.00 34.06 177 ALA A C 1
ATOM 1272 O O . ALA A 1 177 ? 2.251 -36.449 15.046 1.00 34.06 177 ALA A O 1
ATOM 1273 N N . MET A 1 178 ? 1.429 -34.539 14.181 1.00 38.44 178 MET A N 1
ATOM 1274 C CA . MET A 1 178 ? 0.595 -34.119 15.313 1.00 38.44 178 MET A CA 1
ATOM 1275 C C . MET A 1 178 ? -0.355 -33.003 14.867 1.00 38.44 178 MET A C 1
ATOM 1277 O O . MET A 1 178 ? 0.087 -31.883 14.650 1.00 38.44 178 MET A O 1
ATOM 1281 N N . MET A 1 179 ? -1.653 -33.298 14.740 1.00 31.20 179 MET A N 1
ATOM 1282 C CA . MET A 1 179 ? -2.721 -32.604 15.480 1.00 31.20 179 MET A CA 1
ATOM 1283 C C . MET A 1 179 ? -4.091 -33.205 15.154 1.00 31.20 179 MET A C 1
ATOM 1285 O O . MET A 1 179 ? -4.388 -33.558 14.016 1.00 31.20 179 MET A O 1
ATOM 1289 N N . GLY A 1 180 ? -4.873 -33.395 16.215 1.00 31.41 180 GLY A N 1
ATOM 1290 C CA . GLY A 1 180 ? -6.029 -34.277 16.270 1.00 31.41 180 GLY A CA 1
ATOM 1291 C C . GLY A 1 180 ? -7.283 -33.777 15.561 1.00 31.41 180 GLY A C 1
ATOM 1292 O O . GLY A 1 180 ? -7.582 -32.588 15.492 1.00 31.41 180 GLY A O 1
ATOM 1293 N N . SER A 1 181 ? -8.058 -34.748 15.094 1.00 34.44 181 SER A N 1
ATOM 1294 C CA . SER A 1 181 ? -9.443 -34.600 14.674 1.00 34.44 181 SER A CA 1
ATOM 1295 C C . SER A 1 181 ? -10.346 -34.417 15.898 1.00 34.44 181 SER A C 1
ATOM 1297 O O . SER A 1 181 ? -10.543 -35.358 16.669 1.00 34.44 181 SER A O 1
ATOM 1299 N N . VAL A 1 182 ? -10.932 -33.231 16.061 1.00 38.19 182 VAL A N 1
ATOM 1300 C CA . VAL A 1 182 ? -12.099 -33.047 16.932 1.00 38.19 182 VAL A CA 1
ATOM 1301 C C . VAL A 1 182 ? -13.330 -33.515 16.162 1.00 38.19 182 VAL A C 1
ATOM 1303 O O . VAL A 1 182 ? -13.693 -32.949 15.131 1.00 38.19 182 VAL A O 1
ATOM 1306 N N . ALA A 1 183 ? -13.962 -34.575 16.659 1.00 37.06 183 ALA A N 1
ATOM 1307 C CA . ALA A 1 183 ? -15.278 -35.007 16.219 1.00 37.06 183 ALA A CA 1
ATOM 1308 C C . ALA A 1 183 ? -16.323 -33.986 16.696 1.00 37.06 183 ALA A C 1
ATOM 1310 O O . ALA A 1 183 ? -16.541 -33.837 17.896 1.00 37.06 183 ALA A O 1
ATOM 1311 N N . ALA A 1 184 ? -16.969 -33.284 15.763 1.00 34.84 184 ALA A N 1
ATOM 1312 C CA . ALA A 1 184 ? -18.127 -32.448 16.054 1.00 34.84 184 ALA A CA 1
ATOM 1313 C C . ALA A 1 184 ? -19.398 -33.143 15.553 1.00 34.84 184 ALA A C 1
ATOM 1315 O O . ALA A 1 184 ? -19.650 -33.282 14.355 1.00 34.84 184 ALA A O 1
ATOM 1316 N N . THR A 1 185 ? -20.175 -33.611 16.521 1.00 34.38 185 THR A N 1
ATOM 1317 C CA . THR A 1 185 ? -21.497 -34.218 16.400 1.00 34.38 185 THR A CA 1
ATOM 1318 C C . THR A 1 185 ? -22.481 -33.254 15.727 1.00 34.38 185 THR A C 1
ATOM 1320 O O . THR A 1 185 ? -22.684 -32.137 16.196 1.00 34.38 185 THR A O 1
ATOM 1323 N N . LYS A 1 186 ? -23.139 -33.691 14.645 1.00 35.19 186 LYS A N 1
ATOM 1324 C CA . LYS A 1 186 ? -24.328 -33.022 14.091 1.00 35.19 186 LYS A CA 1
ATOM 1325 C C . LYS A 1 186 ? -25.517 -33.243 15.030 1.00 35.19 186 LYS A C 1
ATOM 1327 O O . LYS A 1 186 ? -25.964 -34.379 15.160 1.00 35.19 186 LYS A O 1
ATOM 1332 N N . VAL A 1 187 ? -26.081 -32.176 15.596 1.00 34.50 187 VAL A N 1
ATOM 1333 C CA . VAL A 1 187 ? -27.430 -32.186 16.187 1.00 34.50 187 VAL A CA 1
ATOM 1334 C C . VAL A 1 187 ? -28.171 -30.900 15.815 1.00 34.50 187 VAL A C 1
ATOM 1336 O O . VAL A 1 187 ? -27.714 -29.811 16.131 1.00 34.50 187 VAL A O 1
ATOM 1339 N N . GLY A 1 188 ? -29.332 -31.074 15.175 1.00 32.22 188 GLY A N 1
ATOM 1340 C CA . GLY A 1 188 ? -30.558 -30.316 15.459 1.00 32.22 188 GLY A CA 1
ATOM 1341 C C . GLY A 1 188 ? -30.707 -28.902 14.897 1.00 32.22 188 GLY A C 1
ATOM 1342 O O . GLY A 1 188 ? -30.206 -27.939 15.458 1.00 32.22 188 GLY A O 1
ATOM 1343 N N . ALA A 1 189 ? -31.533 -28.779 13.857 1.00 40.34 189 ALA A N 1
ATOM 1344 C CA . ALA A 1 189 ? -32.156 -27.535 13.420 1.00 40.34 189 ALA A CA 1
ATOM 1345 C C . ALA A 1 189 ? -33.387 -27.187 14.280 1.00 40.34 189 ALA A C 1
ATOM 1347 O O . ALA A 1 189 ? -34.267 -28.030 14.408 1.00 40.34 189 ALA A O 1
ATOM 1348 N N . VAL A 1 190 ? -33.470 -25.944 14.773 1.00 34.75 190 VAL A N 1
ATOM 1349 C CA . VAL A 1 190 ? -34.668 -25.159 15.174 1.00 34.75 190 VAL A CA 1
ATOM 1350 C C . VAL A 1 190 ? -34.168 -23.699 15.206 1.00 34.75 190 VAL A C 1
ATOM 1352 O O . VAL A 1 190 ? -33.078 -23.473 15.708 1.00 34.75 190 VAL A O 1
ATOM 1355 N N . GLY A 1 191 ? -34.772 -22.627 14.702 1.00 34.75 191 GLY A N 1
ATOM 1356 C CA . GLY A 1 191 ? -36.090 -22.313 14.170 1.00 34.75 191 GLY A CA 1
ATOM 1357 C C . GLY A 1 191 ? -36.342 -20.827 14.496 1.00 34.75 191 GLY A C 1
ATOM 1358 O O . GLY A 1 191 ? -36.221 -20.435 15.649 1.00 34.75 191 GLY A O 1
ATOM 1359 N N . THR A 1 192 ? -36.688 -20.033 13.474 1.00 35.84 192 THR A N 1
ATOM 1360 C CA . THR A 1 192 ? -37.400 -18.729 13.510 1.00 35.84 192 THR A CA 1
ATOM 1361 C C . THR A 1 192 ? -36.779 -17.491 14.184 1.00 35.84 192 THR A C 1
ATOM 1363 O O . THR A 1 192 ? -36.548 -17.466 15.386 1.00 35.84 192 THR A O 1
ATOM 1366 N N . GLY A 1 193 ? -36.699 -16.395 13.410 1.00 33.34 193 GLY A N 1
ATOM 1367 C CA . GLY A 1 193 ? -36.772 -15.025 13.937 1.00 33.34 193 GLY A CA 1
ATOM 1368 C C . GLY A 1 193 ? -35.828 -14.011 13.286 1.00 33.34 193 GLY A C 1
ATOM 1369 O O . GLY A 1 193 ? -34.876 -13.589 13.928 1.00 33.34 193 GLY A O 1
ATOM 1370 N N . VAL A 1 194 ? -36.093 -13.570 12.048 1.00 32.38 194 VAL A N 1
ATOM 1371 C CA . VAL A 1 194 ? -35.462 -12.349 11.507 1.00 32.38 194 VAL A CA 1
ATOM 1372 C C . VAL A 1 194 ? -36.542 -11.315 11.224 1.00 32.38 194 VAL A C 1
ATOM 1374 O O . VAL A 1 194 ? -37.379 -11.479 10.338 1.00 32.38 194 VAL A O 1
ATOM 1377 N N . VAL A 1 195 ? -36.497 -10.258 12.029 1.00 33.22 195 VAL A N 1
ATOM 1378 C CA . VAL A 1 195 ? -37.222 -9.001 11.864 1.00 33.22 195 VAL A CA 1
ATOM 1379 C C . VAL A 1 195 ? -36.691 -8.306 10.609 1.00 33.22 195 VAL A C 1
ATOM 1381 O O . VAL A 1 195 ? -35.498 -8.029 10.502 1.00 33.22 195 VAL A O 1
ATOM 1384 N N . GLN A 1 196 ? -37.578 -8.038 9.651 1.00 36.88 196 GLN A N 1
ATOM 1385 C CA . GLN A 1 196 ? -37.301 -7.162 8.516 1.00 36.88 196 GLN A CA 1
ATOM 1386 C C . GLN A 1 196 ? -37.157 -5.714 9.004 1.00 36.88 196 GLN A C 1
ATOM 1388 O O . GLN A 1 196 ? -38.089 -5.154 9.577 1.00 36.88 196 GLN A O 1
ATOM 1393 N N . GLY A 1 197 ? -36.000 -5.109 8.734 1.00 29.67 197 GLY A N 1
ATOM 1394 C CA . GLY A 1 197 ? -35.725 -3.688 8.932 1.00 29.67 197 GLY A CA 1
ATOM 1395 C C . GLY A 1 197 ? -34.820 -3.160 7.815 1.00 29.67 197 GLY A C 1
ATOM 1396 O O . GLY A 1 197 ? -33.691 -3.606 7.671 1.00 29.67 197 GLY A O 1
ATOM 1397 N N . ALA A 1 198 ? -35.401 -2.273 7.009 1.00 30.47 198 ALA A N 1
ATOM 1398 C CA . ALA A 1 198 ? -34.922 -1.459 5.887 1.00 30.47 198 ALA A CA 1
ATOM 1399 C C . ALA A 1 198 ? -33.412 -1.349 5.530 1.00 30.47 198 ALA A C 1
ATOM 1401 O O . ALA A 1 198 ? -32.567 -1.019 6.352 1.00 30.47 198 ALA A O 1
ATOM 1402 N N . ALA A 1 199 ? -33.175 -1.520 4.218 1.00 33.88 199 ALA A N 1
ATOM 1403 C CA . ALA A 1 199 ? -32.281 -0.818 3.278 1.00 33.88 199 ALA A CA 1
ATOM 1404 C C . ALA A 1 199 ? -31.120 0.063 3.791 1.00 33.88 199 ALA A C 1
ATOM 1406 O O . ALA A 1 199 ? -31.376 1.018 4.506 1.00 33.88 199 ALA A O 1
ATOM 1407 N N . VAL A 1 200 ? -29.910 -0.131 3.227 1.00 29.06 200 VAL A N 1
ATOM 1408 C CA . VAL A 1 200 ? -29.109 0.891 2.497 1.00 29.06 200 VAL A CA 1
ATOM 1409 C C . VAL A 1 200 ? -28.016 0.208 1.633 1.00 29.06 200 VAL A C 1
ATOM 1411 O O . VAL A 1 200 ? -27.282 -0.655 2.101 1.00 29.06 200 VAL A O 1
ATOM 1414 N N . ALA A 1 201 ? -27.954 0.649 0.369 1.00 29.75 201 ALA A N 1
ATOM 1415 C CA . ALA A 1 201 ? -26.869 0.648 -0.628 1.00 29.75 201 ALA A CA 1
ATOM 1416 C C . ALA A 1 201 ? -26.067 -0.636 -0.941 1.00 29.75 201 ALA A C 1
ATOM 1418 O O . ALA A 1 201 ? -25.072 -0.993 -0.318 1.00 29.75 201 ALA A O 1
ATOM 1419 N N . SER A 1 202 ? -26.441 -1.213 -2.080 1.00 29.22 202 SER A N 1
ATOM 1420 C CA . SER A 1 202 ? -25.633 -2.039 -2.971 1.00 29.22 202 SER A CA 1
ATOM 1421 C C . SER A 1 202 ? -24.336 -1.351 -3.428 1.00 29.22 202 SER A C 1
ATOM 1423 O O . SER A 1 202 ? -24.391 -0.314 -4.087 1.00 29.22 202 SER A O 1
ATOM 1425 N N . ILE A 1 203 ? -23.189 -2.001 -3.215 1.00 31.20 203 ILE A N 1
ATOM 1426 C CA . ILE A 1 203 ? -22.055 -1.928 -4.148 1.00 31.20 203 ILE A CA 1
ATOM 1427 C C . ILE A 1 203 ? -22.086 -3.220 -4.965 1.00 31.20 203 ILE A C 1
ATOM 1429 O O . ILE A 1 203 ? -21.744 -4.302 -4.491 1.00 31.20 203 ILE A O 1
ATOM 1433 N N . THR A 1 204 ? -22.583 -3.104 -6.190 1.00 33.19 204 THR A N 1
ATOM 1434 C CA . THR A 1 204 ? -22.550 -4.136 -7.227 1.00 33.19 204 THR A CA 1
ATOM 1435 C C . THR A 1 204 ? -21.208 -4.123 -7.960 1.00 33.19 204 THR A C 1
ATOM 1437 O O . THR A 1 204 ? -20.796 -3.078 -8.454 1.00 33.19 204 THR A O 1
ATOM 1440 N N . GLY A 1 205 ? -20.599 -5.308 -8.095 1.00 29.61 205 GLY A N 1
ATOM 1441 C CA . GLY A 1 205 ? -19.433 -5.619 -8.941 1.00 29.61 205 GLY A CA 1
ATOM 1442 C C . GLY A 1 205 ? -18.155 -5.767 -8.110 1.00 29.61 205 GLY A C 1
ATOM 1443 O O . GLY A 1 205 ? -17.631 -4.779 -7.626 1.00 29.61 205 GLY A O 1
ATOM 1444 N N . PHE A 1 206 ? -17.620 -6.958 -7.825 1.00 27.92 206 PHE A N 1
ATOM 1445 C CA . PHE A 1 206 ? -17.270 -8.042 -8.747 1.00 27.92 206 PHE A CA 1
ATOM 1446 C C . PHE A 1 206 ? -17.665 -9.437 -8.227 1.00 27.92 206 PHE A C 1
ATOM 1448 O O . PHE A 1 206 ? -17.722 -9.696 -7.028 1.00 27.92 206 PHE A O 1
ATOM 1455 N N . GLY A 1 207 ? -17.963 -10.330 -9.172 1.00 31.67 207 GLY A N 1
ATOM 1456 C CA . GLY A 1 207 ? -18.590 -11.627 -8.945 1.00 31.67 207 GLY A CA 1
ATOM 1457 C C . GLY A 1 207 ? -17.709 -12.737 -8.356 1.00 31.67 207 GLY A C 1
ATOM 1458 O O . GLY A 1 207 ? -16.546 -12.911 -8.701 1.00 31.67 207 GLY A O 1
ATOM 1459 N N . THR A 1 208 ? -18.396 -13.540 -7.539 1.00 35.94 208 THR A N 1
ATOM 1460 C CA . THR A 1 208 ? -18.364 -15.010 -7.431 1.00 35.94 208 THR A CA 1
ATOM 1461 C C . THR A 1 208 ? -17.064 -15.719 -7.042 1.00 35.94 208 THR A C 1
ATOM 1463 O O . THR A 1 208 ? -16.247 -16.100 -7.875 1.00 35.94 208 THR A O 1
ATOM 1466 N N . GLY A 1 209 ? -17.016 -16.079 -5.758 1.00 29.86 209 GLY A N 1
ATOM 1467 C CA . GLY A 1 209 ? -16.254 -17.201 -5.216 1.00 29.86 209 GLY A CA 1
ATOM 1468 C C . GLY A 1 209 ? -16.712 -17.489 -3.787 1.00 29.86 209 GLY A C 1
ATOM 1469 O O . GLY A 1 209 ? -16.104 -17.010 -2.839 1.00 29.86 209 GLY A O 1
ATOM 1470 N N . ALA A 1 210 ? -17.824 -18.214 -3.634 1.00 37.75 210 ALA A N 1
ATOM 1471 C CA . ALA A 1 210 ? -18.379 -18.598 -2.338 1.00 37.75 210 ALA A CA 1
ATOM 1472 C C . ALA A 1 210 ? -17.454 -19.606 -1.631 1.00 37.75 210 ALA A C 1
ATOM 1474 O O . ALA A 1 210 ? -17.515 -20.808 -1.879 1.00 37.75 210 ALA A O 1
ATOM 1475 N N . GLY A 1 211 ? -16.586 -19.099 -0.758 1.00 30.88 211 GLY A N 1
ATOM 1476 C CA . GLY A 1 211 ? -15.900 -19.868 0.274 1.00 30.88 211 GLY A CA 1
ATOM 1477 C C . GLY A 1 211 ? -16.506 -19.509 1.623 1.00 30.88 211 GLY A C 1
ATOM 1478 O O . GLY A 1 211 ? -16.546 -18.339 1.989 1.00 30.88 211 GLY A O 1
ATOM 1479 N N . VAL A 1 212 ? -17.023 -20.510 2.332 1.00 36.47 212 VAL A N 1
ATOM 1480 C CA . VAL A 1 212 ? -17.644 -20.378 3.654 1.00 36.47 212 VAL A CA 1
ATOM 1481 C C . VAL A 1 212 ? -16.614 -19.825 4.644 1.00 36.47 212 VAL A C 1
ATOM 1483 O O . VAL A 1 212 ? -15.766 -20.562 5.141 1.00 36.47 212 VAL A O 1
ATOM 1486 N N . ALA A 1 213 ? -16.673 -18.522 4.914 1.00 33.59 213 ALA A N 1
ATOM 1487 C CA . ALA A 1 213 ? -15.967 -17.911 6.029 1.00 33.59 213 ALA A CA 1
ATOM 1488 C C . ALA A 1 213 ? -16.786 -18.152 7.301 1.00 33.59 213 ALA A C 1
ATOM 1490 O O . ALA A 1 213 ? -17.956 -17.779 7.385 1.00 33.59 213 ALA A O 1
ATOM 1491 N N . SER A 1 214 ? -16.161 -18.812 8.274 1.00 33.28 214 SER A N 1
ATOM 1492 C CA . SER A 1 214 ? -16.647 -18.932 9.646 1.00 33.28 214 SER A CA 1
ATOM 1493 C C . SER A 1 214 ? -17.099 -17.565 10.159 1.00 33.28 214 SER A C 1
ATOM 1495 O O . SER A 1 214 ? -16.304 -16.627 10.221 1.00 33.28 214 SER A O 1
ATOM 1497 N N . ALA A 1 215 ? -18.377 -17.459 10.512 1.00 33.50 215 ALA A N 1
ATOM 1498 C CA . ALA A 1 215 ? -18.980 -16.251 11.041 1.00 33.50 215 ALA A CA 1
ATOM 1499 C C . ALA A 1 215 ? -18.339 -15.883 12.387 1.00 33.50 215 ALA A C 1
ATOM 1501 O O . ALA A 1 215 ? -18.638 -16.481 13.418 1.00 33.50 215 ALA A O 1
ATOM 1502 N N . ILE A 1 216 ? -17.485 -14.860 12.387 1.00 36.41 216 ILE A N 1
ATOM 1503 C CA . ILE A 1 216 ? -17.287 -14.031 13.575 1.00 36.41 216 ILE A CA 1
ATOM 1504 C C . ILE A 1 216 ? -18.534 -13.147 13.649 1.00 36.41 216 ILE A C 1
ATOM 1506 O O . ILE A 1 216 ? -18.633 -12.116 12.983 1.00 36.41 216 ILE A O 1
ATOM 1510 N N . CYS A 1 217 ? -19.543 -13.606 14.388 1.00 32.25 217 CYS A N 1
ATOM 1511 C CA . CYS A 1 217 ? -20.747 -12.839 14.681 1.00 32.25 217 CYS A CA 1
ATOM 1512 C C . CYS A 1 217 ? -20.362 -11.601 15.509 1.00 32.25 217 CYS A C 1
ATOM 1514 O O . CYS A 1 217 ? -20.237 -11.683 16.725 1.00 32.25 217 CYS A O 1
ATOM 1516 N N . GLY A 1 218 ? -20.133 -10.468 14.839 1.00 36.56 218 GLY A N 1
ATOM 1517 C CA . GLY A 1 218 ? -19.897 -9.174 15.489 1.00 36.56 218 GLY A CA 1
ATOM 1518 C C . GLY A 1 218 ? -19.299 -8.086 14.592 1.00 36.56 218 GLY A C 1
ATOM 1519 O O . GLY A 1 218 ? -19.598 -6.916 14.797 1.00 36.56 218 GLY A O 1
ATOM 1520 N N . ALA A 1 219 ? -18.526 -8.440 13.559 1.00 42.47 219 ALA A N 1
ATOM 1521 C CA . ALA A 1 219 ? -17.910 -7.470 12.646 1.00 42.47 219 ALA A CA 1
ATOM 1522 C C . ALA A 1 219 ? -18.849 -7.133 11.472 1.00 42.47 219 ALA A C 1
ATOM 1524 O O . ALA A 1 219 ? -18.638 -7.547 10.331 1.00 42.47 219 ALA A O 1
ATOM 1525 N N . ALA A 1 220 ? -19.940 -6.423 11.757 1.00 40.78 220 ALA A N 1
ATOM 1526 C CA . ALA A 1 220 ? -20.804 -5.889 10.713 1.00 40.78 220 ALA A CA 1
ATOM 1527 C C . ALA A 1 220 ? -20.044 -4.800 9.926 1.00 40.78 220 ALA A C 1
ATOM 1529 O O . ALA A 1 220 ? -19.603 -3.803 10.489 1.00 40.78 220 ALA A O 1
ATOM 1530 N N . SER A 1 221 ? -19.886 -5.034 8.620 1.00 50.47 221 SER A N 1
ATOM 1531 C CA . SER A 1 221 ? -19.450 -4.072 7.598 1.00 50.47 221 SER A CA 1
ATOM 1532 C C . SER A 1 221 ? -18.072 -3.415 7.771 1.00 50.47 221 SER A C 1
ATOM 1534 O O . SER A 1 221 ? -17.935 -2.212 7.551 1.00 50.47 221 SER A O 1
ATOM 1536 N N . LEU A 1 222 ? -17.015 -4.181 8.058 1.00 52.94 222 LEU A N 1
ATOM 1537 C CA . LEU A 1 222 ? -15.686 -3.733 7.624 1.00 52.94 222 LEU A CA 1
ATOM 1538 C C . LEU A 1 222 ? -15.726 -3.632 6.098 1.00 52.94 222 LEU A C 1
ATOM 1540 O O . LEU A 1 222 ? -15.847 -4.657 5.430 1.00 52.94 222 LEU A O 1
ATOM 1544 N N . ALA A 1 223 ? -15.693 -2.417 5.547 1.00 57.78 223 ALA A N 1
ATOM 1545 C CA . ALA A 1 223 ? -15.639 -2.202 4.107 1.00 57.78 223 ALA A CA 1
ATOM 1546 C C . ALA A 1 223 ? -14.390 -2.925 3.566 1.00 57.78 223 ALA A C 1
ATOM 1548 O O . ALA A 1 223 ? -13.277 -2.452 3.811 1.00 57.78 223 ALA A O 1
ATOM 1549 N N . PRO A 1 224 ? -14.518 -4.051 2.831 1.00 61.28 224 PRO A N 1
ATOM 1550 C CA . PRO A 1 224 ? -13.359 -4.836 2.388 1.00 61.28 224 PRO A CA 1
ATOM 1551 C C . PRO A 1 224 ? -12.389 -4.009 1.531 1.00 61.28 224 PRO A C 1
ATOM 1553 O O . PRO A 1 224 ? -11.194 -4.295 1.460 1.00 61.28 224 PRO A O 1
ATOM 1556 N N . GLY A 1 225 ? -12.901 -2.931 0.927 1.00 66.44 225 GLY A N 1
ATOM 1557 C CA . GLY A 1 225 ? -12.118 -1.958 0.179 1.00 66.44 225 GLY A CA 1
ATOM 1558 C C . GLY A 1 225 ? -11.115 -1.167 1.020 1.00 66.44 225 GLY A C 1
ATOM 1559 O O . GLY A 1 225 ? -10.108 -0.748 0.474 1.00 66.44 225 GLY A O 1
ATOM 1560 N N . MET A 1 226 ? -11.306 -0.978 2.330 1.00 70.31 226 MET A N 1
ATOM 1561 C CA . MET A 1 226 ? -10.367 -0.190 3.148 1.00 70.31 226 MET A CA 1
ATOM 1562 C C . MET A 1 226 ? -9.080 -0.929 3.500 1.00 70.31 226 MET A C 1
ATOM 1564 O O . MET A 1 226 ? -8.036 -0.302 3.640 1.00 70.31 226 MET A O 1
ATOM 1568 N N . LEU A 1 227 ? -9.145 -2.254 3.633 1.00 71.38 227 LEU A N 1
ATOM 1569 C CA . LEU A 1 227 ? -7.971 -3.077 3.951 1.00 71.38 227 LEU A CA 1
ATOM 1570 C C . LEU A 1 227 ? -6.959 -3.108 2.807 1.00 71.38 227 LEU A C 1
ATOM 1572 O O . LEU A 1 227 ? -5.793 -3.452 2.994 1.00 71.38 227 LEU A O 1
ATOM 1576 N N . THR A 1 228 ? -7.435 -2.769 1.617 1.00 67.94 228 THR A N 1
ATOM 1577 C CA . THR A 1 228 ? -6.703 -2.875 0.369 1.00 67.94 228 THR A CA 1
ATOM 1578 C C . THR A 1 228 ? -6.435 -1.488 -0.222 1.00 67.94 228 THR A C 1
ATOM 1580 O O . THR A 1 228 ? -5.316 -1.206 -0.632 1.00 67.94 228 THR A O 1
ATOM 1583 N N . SER A 1 229 ? -7.388 -0.559 -0.126 1.00 76.00 229 SER A N 1
ATOM 1584 C CA . SER A 1 229 ? -7.231 0.832 -0.563 1.00 76.00 229 SER A CA 1
ATOM 1585 C C . SER A 1 229 ? -5.961 1.499 -0.007 1.00 76.00 229 SER A C 1
ATOM 1587 O O . SER A 1 229 ? -5.656 1.314 1.176 1.00 76.00 229 SER A O 1
ATOM 1589 N N . PRO A 1 230 ? -5.274 2.350 -0.801 1.00 77.88 230 PRO A N 1
ATOM 1590 C CA . PRO A 1 230 ? -4.145 3.172 -0.346 1.00 77.88 230 PRO A CA 1
ATOM 1591 C C . PRO A 1 230 ? -4.416 3.930 0.956 1.00 77.88 230 PRO A C 1
ATOM 1593 O O . PRO A 1 230 ? -3.525 4.106 1.778 1.00 77.88 230 PRO A O 1
ATOM 1596 N N . VAL A 1 231 ? -5.674 4.310 1.182 1.00 84.75 231 VAL A N 1
ATOM 1597 C CA . VAL A 1 231 ? -6.128 4.988 2.399 1.00 84.75 231 VAL A CA 1
ATOM 1598 C C . VAL A 1 231 ? -5.860 4.164 3.663 1.00 84.75 231 VAL A C 1
ATOM 1600 O O . VAL A 1 231 ? -5.495 4.721 4.694 1.00 84.75 231 VAL A O 1
ATOM 1603 N N . GLY A 1 232 ? -5.995 2.836 3.601 1.00 85.19 232 GLY A N 1
ATOM 1604 C CA . GLY A 1 232 ? -5.702 1.949 4.731 1.00 85.19 232 GLY A CA 1
ATOM 1605 C C . GLY A 1 232 ? -4.223 1.939 5.136 1.00 85.19 232 GLY A C 1
ATOM 1606 O O . GLY A 1 232 ? -3.890 1.502 6.236 1.00 85.19 232 GLY A O 1
ATOM 1607 N N . TRP A 1 233 ? -3.337 2.435 4.272 1.00 85.44 233 TRP A N 1
ATOM 1608 C CA . TRP A 1 233 ? -1.890 2.476 4.483 1.00 85.44 233 TRP A CA 1
ATOM 1609 C C . TRP A 1 233 ? -1.401 3.821 5.009 1.00 85.44 233 TRP A C 1
ATOM 1611 O O . TRP A 1 233 ? -0.226 3.952 5.344 1.00 85.44 233 TRP A O 1
ATOM 1621 N N . CYS A 1 234 ? -2.288 4.807 5.140 1.00 90.62 234 CYS A N 1
ATOM 1622 C CA . CYS A 1 234 ? -1.965 6.035 5.846 1.00 90.62 234 CYS A CA 1
ATOM 1623 C C . CYS A 1 234 ? -1.625 5.720 7.308 1.00 90.62 234 CYS A C 1
ATOM 1625 O O . CYS A 1 234 ? -2.314 4.936 7.973 1.00 90.62 234 CYS A O 1
ATOM 1627 N N . VAL A 1 235 ? -0.564 6.349 7.815 1.00 93.56 235 VAL A N 1
ATOM 1628 C CA . VAL A 1 235 ? -0.211 6.284 9.236 1.00 93.56 235 VAL A CA 1
ATOM 1629 C C . VAL A 1 235 ? -1.222 7.121 10.013 1.00 93.56 235 VAL A C 1
ATOM 1631 O O . VAL A 1 235 ? -1.313 8.332 9.811 1.00 93.56 235 VAL A O 1
ATOM 1634 N N . LEU A 1 236 ? -1.983 6.477 10.895 1.00 93.56 236 LEU A N 1
ATOM 1635 C CA . LEU A 1 236 ? -2.855 7.126 11.860 1.00 93.56 236 LEU A CA 1
ATOM 1636 C C . LEU A 1 236 ? -2.025 7.528 13.076 1.00 93.56 236 LEU A C 1
ATOM 1638 O O . LEU A 1 236 ? -1.365 6.698 13.704 1.00 93.56 236 LEU A O 1
ATOM 1642 N N . GLY A 1 237 ? -2.046 8.813 13.395 1.00 88.44 237 GLY A N 1
ATOM 1643 C CA . GLY A 1 237 ? -1.267 9.349 14.499 1.00 88.44 237 GLY A CA 1
ATOM 1644 C C . GLY A 1 237 ? -1.056 10.848 14.390 1.00 88.44 237 GLY A C 1
ATOM 1645 O O . GLY A 1 237 ? -1.148 11.523 15.410 1.00 88.44 237 GLY A O 1
ATOM 1646 N N . ALA A 1 238 ? -0.817 11.348 13.176 1.00 88.75 238 ALA A N 1
ATOM 1647 C CA . ALA A 1 238 ? -0.269 12.676 12.938 1.00 88.75 238 ALA A CA 1
ATOM 1648 C C . ALA A 1 238 ? -1.167 13.780 13.503 1.00 88.75 238 ALA A C 1
ATOM 1650 O O . ALA A 1 238 ? -2.209 14.101 12.942 1.00 88.75 238 ALA A O 1
ATOM 1651 N N . THR A 1 239 ? -0.743 14.363 14.617 1.00 89.31 239 THR A N 1
ATOM 1652 C CA . THR A 1 239 ? -1.411 15.495 15.260 1.00 89.31 239 THR A CA 1
ATOM 1653 C C . THR A 1 239 ? -0.369 16.568 15.484 1.00 89.31 239 THR A C 1
ATOM 1655 O O . THR A 1 239 ? 0.632 16.312 16.155 1.00 89.31 239 THR A O 1
ATOM 1658 N N . GLU A 1 240 ? -0.573 17.746 14.904 1.00 84.00 240 GLU A N 1
ATOM 1659 C CA . GLU A 1 240 ? 0.321 18.876 15.131 1.00 84.00 240 GLU A CA 1
ATOM 1660 C C . GLU A 1 240 ? 0.134 19.377 16.568 1.00 84.00 240 GLU A C 1
ATOM 1662 O O . GLU A 1 240 ? -0.967 19.751 16.968 1.00 84.00 240 GLU A O 1
ATOM 1667 N N . ALA A 1 241 ? 1.203 19.348 17.364 1.00 80.12 241 ALA A N 1
ATOM 1668 C CA . ALA A 1 241 ? 1.194 19.933 18.693 1.00 80.12 241 ALA A CA 1
ATOM 1669 C C . ALA A 1 241 ? 1.115 21.454 18.543 1.00 80.12 241 ALA A C 1
ATOM 1671 O O . ALA A 1 241 ? 2.045 22.074 18.009 1.00 80.12 241 ALA A O 1
ATOM 1672 N N . GLU A 1 242 ? -0.009 22.011 19.003 1.00 69.44 242 GLU A N 1
ATOM 1673 C CA . GLU A 1 242 ? -0.399 23.416 18.900 1.00 69.44 242 GLU A CA 1
ATOM 1674 C C . GLU A 1 242 ? 0.829 24.336 18.996 1.00 69.44 242 GLU A C 1
ATOM 1676 O O . GLU A 1 242 ? 1.437 24.489 20.055 1.00 69.44 242 GLU A O 1
ATOM 1681 N N . SER A 1 243 ? 1.193 24.973 17.878 1.00 70.75 243 SER A N 1
ATOM 1682 C CA . SER A 1 243 ? 2.246 26.003 17.740 1.00 70.75 243 SER A CA 1
ATOM 1683 C C . SER A 1 243 ? 3.703 25.557 17.553 1.00 70.75 243 SER A C 1
ATOM 1685 O O . SER A 1 243 ? 4.547 26.417 17.303 1.00 70.75 243 SER A O 1
ATOM 1687 N N . SER A 1 244 ? 4.045 24.272 17.660 1.00 76.75 244 SER A N 1
ATOM 1688 C CA . SER A 1 244 ? 5.462 23.848 17.661 1.00 76.75 244 SER A CA 1
ATOM 1689 C C . SER A 1 244 ? 5.964 23.257 16.339 1.00 76.75 244 SER A C 1
ATOM 1691 O O . SER A 1 244 ? 7.169 23.068 16.176 1.00 76.75 244 SER A O 1
ATOM 1693 N N . GLY A 1 245 ? 5.063 22.925 15.407 1.00 79.56 245 GLY A N 1
ATOM 1694 C CA . GLY A 1 245 ? 5.398 22.142 14.211 1.00 79.56 245 GLY A CA 1
ATOM 1695 C C . GLY A 1 245 ? 5.877 20.715 14.523 1.00 79.56 245 GLY A C 1
ATOM 1696 O O . GLY A 1 245 ? 6.331 20.005 13.625 1.00 79.56 245 GLY A O 1
ATOM 1697 N N . VAL A 1 246 ? 5.796 20.288 15.790 1.00 84.88 246 VAL A N 1
ATOM 1698 C CA . VAL A 1 246 ? 6.097 18.926 16.228 1.00 84.88 246 VAL A CA 1
ATOM 1699 C C . VAL A 1 246 ? 4.835 18.094 16.072 1.00 84.88 246 VAL A C 1
ATOM 1701 O O . VAL A 1 246 ? 3.787 18.425 16.623 1.00 84.88 246 VAL A O 1
ATOM 1704 N N . TYR A 1 247 ? 4.937 16.999 15.328 1.00 87.81 247 TYR A N 1
ATOM 1705 C CA . TYR A 1 247 ? 3.841 16.053 15.168 1.00 87.81 247 TYR A CA 1
ATOM 1706 C C . TYR A 1 247 ? 3.963 14.952 16.215 1.00 87.81 247 TYR A C 1
ATOM 1708 O O . TYR A 1 247 ? 5.021 14.343 16.368 1.00 87.81 247 TYR A O 1
ATOM 1716 N N . THR A 1 248 ? 2.870 14.679 16.916 1.00 91.94 248 THR A N 1
ATOM 1717 C CA . THR A 1 248 ? 2.719 13.455 17.707 1.00 91.94 248 THR A CA 1
ATOM 1718 C C . THR A 1 248 ? 2.036 12.399 16.846 1.00 91.94 248 THR A C 1
ATOM 1720 O O . THR A 1 248 ? 1.300 12.747 15.919 1.00 91.94 248 THR A O 1
ATOM 1723 N N . PHE A 1 249 ? 2.282 11.119 17.129 1.00 94.19 249 PHE A N 1
ATOM 1724 C CA . PHE A 1 249 ? 1.652 10.005 16.415 1.00 94.19 249 PHE A CA 1
ATOM 1725 C C . PHE A 1 249 ? 0.735 9.163 17.313 1.00 94.19 249 PHE A C 1
ATOM 1727 O O . PHE A 1 249 ? 0.469 7.998 17.031 1.00 94.19 249 PHE A O 1
ATOM 1734 N N . ASP A 1 250 ? 0.225 9.760 18.388 1.00 96.25 250 ASP A N 1
ATOM 1735 C CA . ASP A 1 250 ? -0.500 9.055 19.447 1.00 96.25 250 ASP A CA 1
ATOM 1736 C C . ASP A 1 250 ? -2.029 9.112 19.307 1.00 96.25 250 ASP A C 1
ATOM 1738 O O . ASP A 1 250 ? -2.729 8.501 20.110 1.00 96.25 250 ASP A O 1
ATOM 1742 N N . CYS A 1 251 ? -2.600 9.793 18.302 1.00 95.56 251 CYS A N 1
ATOM 1743 C CA . CYS A 1 251 ? -4.066 9.940 18.237 1.00 95.56 251 CYS A CA 1
ATOM 1744 C C . CYS A 1 251 ? -4.822 8.603 18.104 1.00 95.56 251 CYS A C 1
ATOM 1746 O O . CYS A 1 251 ? -5.961 8.497 18.555 1.00 95.56 251 CYS A O 1
ATOM 1748 N N . TRP A 1 252 ? -4.186 7.550 17.574 1.00 97.25 252 TRP A N 1
ATOM 1749 C CA . TRP A 1 252 ? -4.774 6.206 17.538 1.00 97.25 252 TRP A CA 1
ATOM 1750 C C . TRP A 1 252 ? -4.950 5.593 18.935 1.00 97.25 252 TRP A C 1
ATOM 1752 O O . TRP A 1 252 ? -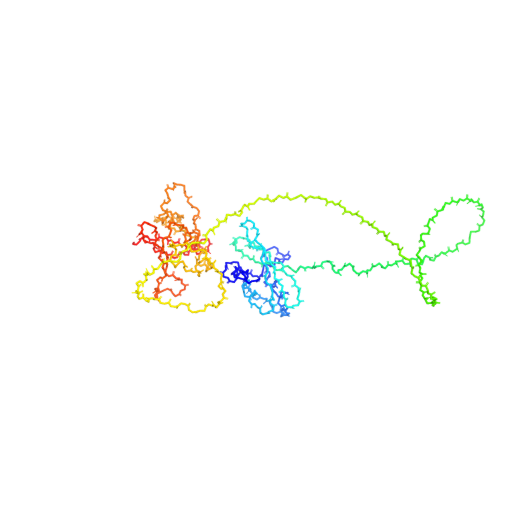5.848 4.770 19.124 1.00 97.25 252 TRP A O 1
ATOM 1762 N N . LYS A 1 253 ? -4.141 5.997 19.925 1.00 97.62 253 LYS A N 1
ATOM 1763 C CA . LYS A 1 253 ? -4.236 5.493 21.300 1.00 97.62 253 LYS A CA 1
ATOM 1764 C C . LYS A 1 253 ? -5.575 5.835 21.931 1.00 97.62 253 LYS A C 1
ATOM 1766 O O . LYS A 1 253 ? -6.175 4.983 22.575 1.00 97.62 253 LYS A O 1
ATOM 1771 N N . GLN A 1 254 ? -6.095 7.034 21.663 1.00 97.12 254 GLN A N 1
ATOM 1772 C CA . GLN A 1 254 ? -7.414 7.450 22.149 1.00 97.12 254 GLN A CA 1
ATOM 1773 C C . GLN A 1 254 ? -8.540 6.579 21.586 1.00 97.12 254 GLN A C 1
ATOM 1775 O O . GLN A 1 254 ? -9.522 6.326 22.269 1.00 97.12 254 GLN A O 1
ATOM 1780 N N . ILE A 1 255 ? -8.393 6.088 20.354 1.00 97.81 255 ILE A N 1
ATOM 1781 C CA . ILE A 1 255 ? -9.389 5.218 19.715 1.00 97.81 255 ILE A CA 1
ATOM 1782 C C . ILE A 1 255 ? -9.425 3.853 20.407 1.00 97.81 255 ILE A C 1
ATOM 1784 O O . ILE A 1 255 ? -10.492 3.263 20.583 1.00 97.81 255 ILE A O 1
ATOM 1788 N N . LEU A 1 256 ? -8.245 3.357 20.781 1.00 98.00 256 LEU A N 1
ATOM 1789 C CA . LEU A 1 256 ? -8.033 2.006 21.287 1.00 98.00 256 LEU A CA 1
ATOM 1790 C C . LEU A 1 256 ? -7.914 1.921 22.818 1.00 98.00 256 LEU A C 1
ATOM 1792 O O . LEU A 1 256 ? -7.709 0.815 23.325 1.00 98.00 256 LEU A O 1
ATOM 1796 N N . HIS A 1 257 ? -8.046 3.054 23.519 1.00 97.50 257 HIS A N 1
ATOM 1797 C CA . HIS A 1 257 ? -7.782 3.220 24.959 1.00 97.50 257 HIS A CA 1
ATOM 1798 C C . HIS A 1 257 ? -6.435 2.596 25.346 1.00 97.50 257 HIS A C 1
ATOM 1800 O O . HIS A 1 257 ? -6.349 1.721 26.203 1.00 97.50 257 HIS A O 1
ATOM 1806 N N . ASP A 1 258 ? -5.389 2.977 24.613 1.00 97.38 258 ASP A N 1
ATOM 1807 C CA . ASP A 1 258 ? -4.019 2.582 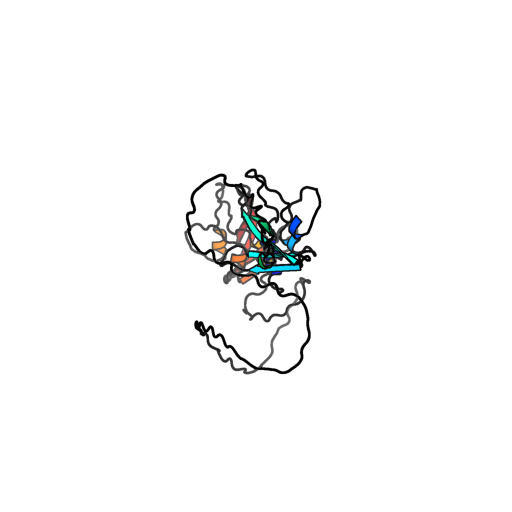24.927 1.00 97.38 258 ASP A CA 1
ATOM 1808 C C . ASP A 1 258 ? -3.393 3.614 25.875 1.00 97.38 258 ASP A C 1
ATOM 1810 O O . ASP A 1 258 ? -3.097 4.741 25.473 1.00 97.38 258 ASP A O 1
ATOM 1814 N N . ASP A 1 259 ? -3.220 3.223 27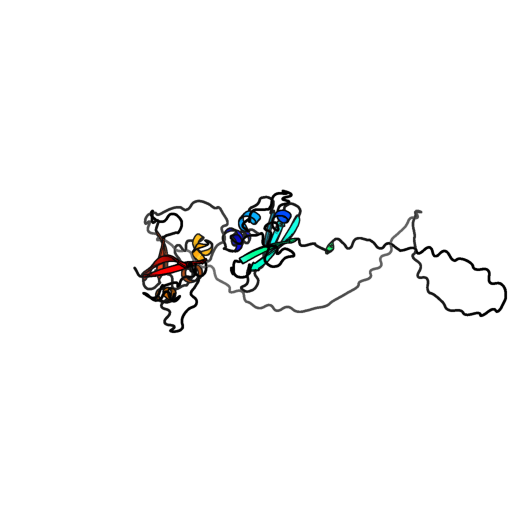.137 1.00 96.56 259 ASP A N 1
ATOM 1815 C CA . ASP A 1 259 ? -2.713 4.085 28.211 1.00 96.56 259 ASP A CA 1
ATOM 1816 C C . ASP A 1 259 ? -1.173 4.121 28.283 1.00 96.56 259 ASP A C 1
ATOM 1818 O O . ASP A 1 259 ? -0.607 4.593 29.273 1.00 96.56 259 ASP A O 1
ATOM 1822 N N . SER A 1 260 ? -0.461 3.605 27.271 1.00 96.38 260 SER A N 1
ATOM 1823 C CA . SER A 1 260 ? 1.002 3.642 27.269 1.00 96.38 260 SER A CA 1
ATOM 1824 C C . SER A 1 260 ? 1.521 5.086 27.227 1.00 96.38 260 SER A C 1
ATOM 1826 O O . SER A 1 260 ? 1.099 5.911 26.406 1.00 96.38 260 SER A O 1
ATOM 1828 N N . CYS A 1 261 ? 2.484 5.394 28.097 1.00 93.56 261 CYS A N 1
ATOM 1829 C CA . CYS A 1 261 ? 3.094 6.722 28.187 1.00 93.56 261 CYS A CA 1
ATOM 1830 C C . CYS A 1 261 ? 4.176 6.950 27.118 1.00 93.56 261 CYS A C 1
ATOM 1832 O O . CYS A 1 261 ? 4.589 8.084 26.884 1.00 93.56 261 CYS A O 1
ATOM 1834 N N . GLU A 1 262 ? 4.671 5.885 26.489 1.00 94.50 262 GLU A N 1
ATOM 1835 C CA . GLU A 1 262 ? 5.737 5.946 25.494 1.00 94.50 262 GLU A CA 1
ATOM 1836 C C . GLU A 1 262 ? 5.215 6.558 24.190 1.00 94.50 262 GLU A C 1
ATOM 1838 O O . GLU A 1 262 ? 4.204 6.078 23.674 1.00 94.50 262 GLU A O 1
ATOM 1843 N N . PRO A 1 263 ? 5.895 7.557 23.605 1.00 91.31 263 PRO A N 1
ATOM 1844 C CA . PRO A 1 263 ? 5.520 8.091 22.300 1.00 91.31 263 PRO A CA 1
ATOM 1845 C C . PRO A 1 263 ? 5.413 6.982 21.247 1.00 91.31 263 PRO A C 1
ATOM 1847 O O . PRO A 1 263 ? 6.305 6.141 21.120 1.00 91.31 263 PRO A O 1
ATOM 1850 N N . SER A 1 264 ? 4.321 6.969 20.486 1.00 92.06 264 SER A N 1
ATOM 1851 C CA . SER A 1 264 ? 4.129 6.019 19.393 1.00 92.06 264 SER A CA 1
ATOM 1852 C C . SER A 1 264 ? 4.807 6.484 18.102 1.00 92.06 264 SER A C 1
ATOM 1854 O O . SER A 1 264 ? 4.933 7.677 17.840 1.00 92.06 264 SER A O 1
ATOM 1856 N N . ASN A 1 265 ? 5.150 5.526 17.237 1.00 91.69 265 ASN A N 1
ATOM 1857 C CA . ASN A 1 265 ? 5.516 5.765 15.835 1.00 91.69 265 ASN A CA 1
ATOM 1858 C C . ASN A 1 265 ? 4.285 5.820 14.901 1.00 91.69 265 ASN A C 1
ATOM 1860 O O . ASN A 1 265 ? 4.417 5.736 13.680 1.00 91.69 265 ASN A O 1
ATOM 1864 N N . GLY A 1 266 ? 3.082 5.919 15.469 1.00 93.69 266 GLY A N 1
ATOM 1865 C CA . GLY A 1 266 ? 1.819 5.797 14.750 1.00 93.69 266 GLY A CA 1
ATOM 1866 C C . GLY A 1 266 ? 1.420 4.346 14.514 1.00 93.69 266 GLY A C 1
ATOM 1867 O O . GLY A 1 266 ? 2.133 3.404 14.867 1.00 93.69 266 GLY A O 1
ATOM 1868 N N . ARG A 1 267 ? 0.246 4.159 13.913 1.00 95.44 267 ARG A N 1
ATOM 1869 C CA . ARG A 1 267 ? -0.268 2.843 13.521 1.00 95.44 267 ARG A CA 1
ATOM 1870 C C . ARG A 1 267 ? -0.958 2.952 12.171 1.00 95.44 267 ARG A C 1
ATOM 1872 O O . ARG A 1 267 ? -1.625 3.947 11.912 1.00 95.44 267 ARG A O 1
ATOM 1879 N N . PHE A 1 268 ? -0.819 1.965 11.288 1.00 95.00 268 PHE A N 1
ATOM 1880 C CA . PHE A 1 268 ? -1.518 2.031 10.002 1.00 95.00 268 PHE A CA 1
ATOM 1881 C C . PHE A 1 268 ? -3.032 2.027 10.210 1.00 95.00 268 PHE A C 1
ATOM 1883 O O . PHE A 1 268 ? -3.552 1.274 11.037 1.00 95.00 268 PHE A O 1
ATOM 1890 N N . LEU A 1 269 ? -3.753 2.829 9.425 1.00 94.81 269 LEU A N 1
ATOM 1891 C CA . LEU A 1 269 ? -5.205 2.940 9.538 1.00 94.81 269 LEU A CA 1
ATOM 1892 C C . LEU A 1 269 ? -5.900 1.578 9.385 1.00 94.81 269 LEU A C 1
ATOM 1894 O O . LEU A 1 269 ? -6.819 1.275 10.140 1.00 94.81 269 LEU A O 1
ATOM 1898 N N . ARG A 1 270 ? -5.427 0.720 8.474 1.00 93.75 270 ARG A N 1
ATOM 1899 C CA . ARG A 1 270 ? -5.926 -0.657 8.307 1.00 93.75 270 ARG A CA 1
ATOM 1900 C C . ARG A 1 270 ? -5.775 -1.500 9.574 1.00 93.75 270 ARG A C 1
ATOM 1902 O O . ARG A 1 270 ? -6.688 -2.253 9.888 1.00 93.75 270 ARG A O 1
ATOM 1909 N N . ASP A 1 271 ? -4.672 -1.344 10.309 1.00 94.31 271 ASP A N 1
ATOM 1910 C CA . ASP A 1 271 ? -4.378 -2.128 11.514 1.00 94.31 271 ASP A CA 1
ATOM 1911 C C . ASP A 1 271 ? -5.229 -1.671 12.696 1.00 94.31 271 ASP A C 1
ATOM 1913 O O . ASP A 1 271 ? -5.530 -2.466 13.584 1.00 94.31 271 ASP A O 1
ATOM 1917 N N . VAL A 1 272 ? -5.601 -0.388 12.715 1.00 96.38 272 VAL A N 1
ATOM 1918 C CA . VAL A 1 272 ? -6.579 0.157 13.660 1.00 96.38 272 VAL A CA 1
ATOM 1919 C C . VAL A 1 272 ? -7.969 -0.352 13.299 1.00 96.38 272 VAL A C 1
ATOM 1921 O O . VAL A 1 272 ? -8.664 -0.860 14.162 1.00 96.38 272 VAL A O 1
ATOM 1924 N N . VAL A 1 273 ? -8.357 -0.296 12.024 1.00 95.12 273 VAL A N 1
ATOM 1925 C CA . VAL A 1 273 ? -9.684 -0.709 11.533 1.00 95.12 273 VAL A CA 1
ATOM 1926 C C . VAL A 1 273 ? -9.994 -2.188 11.791 1.00 95.12 273 VAL A C 1
ATOM 1928 O O . VAL A 1 273 ? -11.144 -2.512 12.073 1.00 95.12 273 VAL A O 1
ATOM 1931 N N . ILE A 1 274 ? -9.000 -3.080 11.709 1.00 94.75 274 ILE A N 1
ATOM 1932 C CA . ILE A 1 274 ? -9.164 -4.512 12.036 1.00 94.75 274 ILE A CA 1
ATOM 1933 C C . ILE A 1 274 ? -8.960 -4.833 13.520 1.00 94.75 274 ILE A C 1
ATOM 1935 O O . ILE A 1 274 ? -9.087 -5.997 13.902 1.00 94.75 274 ILE A O 1
ATOM 1939 N N . ASP A 1 275 ? -8.590 -3.851 14.347 1.00 96.88 275 ASP A N 1
ATOM 1940 C CA . ASP A 1 275 ? -8.392 -4.080 15.775 1.00 96.88 275 ASP A CA 1
ATOM 1941 C C . ASP A 1 275 ? -9.730 -4.525 16.395 1.00 96.88 275 ASP A C 1
ATOM 1943 O O . ASP A 1 275 ? -10.763 -3.907 16.125 1.00 96.88 275 ASP A O 1
ATOM 1947 N N . PRO A 1 276 ? -9.754 -5.578 17.232 1.00 96.12 276 PRO A N 1
ATOM 1948 C CA . PRO A 1 276 ? -10.994 -6.091 17.820 1.00 96.12 276 PRO A CA 1
ATOM 1949 C C . PRO A 1 276 ? -11.735 -5.067 18.696 1.00 96.12 276 PRO A C 1
ATOM 1951 O O . PRO A 1 276 ? -12.905 -5.270 19.015 1.00 96.12 276 PRO A O 1
ATOM 1954 N N . ARG A 1 277 ? -11.078 -3.967 19.088 1.00 97.62 277 ARG A N 1
ATOM 1955 C CA . ARG A 1 277 ? -11.694 -2.840 19.805 1.00 97.62 277 ARG A CA 1
ATOM 1956 C C . ARG A 1 277 ? -12.450 -1.872 18.890 1.00 97.62 277 ARG A C 1
ATOM 1958 O O . ARG A 1 277 ? -13.121 -0.972 19.394 1.00 97.62 277 ARG A O 1
ATOM 1965 N N . ILE A 1 278 ? -12.387 -2.041 17.569 1.00 97.19 278 ILE A N 1
ATOM 1966 C CA . ILE A 1 278 ? -13.219 -1.297 16.621 1.00 97.19 278 ILE A CA 1
ATOM 1967 C C . ILE A 1 278 ? -14.516 -2.060 16.375 1.00 97.19 278 ILE A C 1
ATOM 1969 O O . ILE A 1 278 ? -14.534 -3.176 15.863 1.00 97.19 278 ILE A O 1
ATOM 1973 N N . LYS A 1 279 ? -15.627 -1.420 16.739 1.00 96.00 279 LYS A N 1
ATOM 1974 C CA . LYS A 1 279 ? -16.981 -1.963 16.630 1.00 96.00 279 LYS A CA 1
ATOM 1975 C C . LYS A 1 279 ? -17.556 -1.782 15.229 1.00 96.00 279 LYS A C 1
ATOM 1977 O O . LYS A 1 279 ? -18.247 -2.666 14.735 1.00 96.00 279 LYS A O 1
ATOM 1982 N N . GLN A 1 280 ? -17.318 -0.627 14.606 1.00 94.94 280 GLN A N 1
ATOM 1983 C CA . GLN A 1 280 ? -17.887 -0.288 13.302 1.00 94.94 280 GLN A CA 1
ATOM 1984 C C . GLN A 1 280 ? -17.018 0.734 12.569 1.00 94.94 280 GLN A C 1
ATOM 1986 O O . GLN A 1 280 ? -16.441 1.632 13.181 1.00 94.94 280 GLN A O 1
ATOM 1991 N N . VAL A 1 281 ? -16.987 0.632 11.240 1.00 94.25 281 VAL A N 1
ATOM 1992 C CA . VAL A 1 281 ? -16.398 1.640 10.355 1.00 94.25 281 VAL A CA 1
ATOM 1993 C C . VAL A 1 281 ? -17.455 2.104 9.372 1.00 94.25 281 VAL A C 1
ATOM 1995 O O . VAL A 1 281 ? -18.069 1.290 8.686 1.00 94.25 281 VAL A O 1
ATOM 1998 N N . THR A 1 282 ? -17.678 3.412 9.318 1.00 93.75 282 THR A N 1
ATOM 1999 C CA . THR A 1 282 ? -18.663 4.025 8.426 1.00 93.75 282 THR A CA 1
ATOM 2000 C C . THR A 1 282 ? -17.958 4.978 7.479 1.00 93.75 282 THR A C 1
ATOM 2002 O O . THR A 1 282 ? -17.133 5.787 7.899 1.00 93.75 282 THR A O 1
ATOM 2005 N N . THR A 1 283 ? -18.293 4.900 6.197 1.00 90.12 283 THR A N 1
ATOM 2006 C CA . THR A 1 283 ? -17.848 5.873 5.201 1.00 90.12 283 THR A CA 1
ATOM 2007 C C . THR A 1 283 ? -18.973 6.874 4.984 1.00 90.12 283 THR A C 1
ATOM 2009 O O . THR A 1 283 ? -20.022 6.530 4.445 1.00 90.12 283 THR A O 1
ATOM 2012 N N . ALA A 1 284 ? -18.781 8.108 5.436 1.00 81.38 284 ALA A N 1
ATOM 2013 C CA . ALA A 1 284 ? -19.697 9.194 5.145 1.00 81.38 284 ALA A CA 1
ATOM 2014 C C . ALA A 1 284 ? -19.435 9.697 3.720 1.00 81.38 284 ALA A C 1
ATOM 2016 O O . ALA A 1 284 ? -18.317 10.060 3.358 1.00 81.38 284 ALA A O 1
ATOM 2017 N N . THR A 1 285 ? -20.476 9.751 2.898 1.00 69.75 285 THR A N 1
ATOM 2018 C CA . THR A 1 285 ? -20.436 10.450 1.612 1.00 69.75 285 THR A CA 1
ATOM 2019 C C . THR A 1 285 ? -20.479 11.949 1.878 1.00 69.75 285 THR A C 1
ATOM 2021 O O . THR A 1 285 ? -21.547 12.555 1.848 1.00 69.75 285 THR A O 1
ATOM 2024 N N . ASN A 1 286 ? -19.336 12.554 2.199 1.00 61.44 286 ASN A N 1
ATOM 2025 C CA . ASN A 1 286 ? -19.240 14.008 2.217 1.00 61.44 286 ASN A CA 1
ATOM 2026 C C . ASN A 1 286 ? -18.882 14.502 0.817 1.00 61.44 286 ASN A C 1
ATOM 2028 O O . ASN A 1 286 ? -17.840 14.168 0.268 1.00 61.44 286 ASN A O 1
ATOM 2032 N N . SER A 1 287 ? -19.762 15.328 0.262 1.00 56.06 287 SER A N 1
ATOM 2033 C CA . SER A 1 287 ? -19.723 15.872 -1.099 1.00 56.06 287 SER A CA 1
ATOM 2034 C C . SER A 1 287 ? -18.610 16.892 -1.363 1.00 56.06 287 SER A C 1
ATOM 2036 O O . SER A 1 287 ? -18.508 17.394 -2.477 1.00 56.06 287 SER A O 1
ATOM 2038 N N . ASN A 1 288 ? -17.800 17.235 -0.357 1.00 61.03 288 ASN A N 1
ATOM 2039 C CA . ASN A 1 288 ? -16.968 18.442 -0.402 1.00 61.03 288 ASN A CA 1
ATOM 2040 C C . ASN A 1 288 ? -15.471 18.170 -0.610 1.00 61.03 288 ASN A C 1
ATOM 2042 O O . ASN A 1 288 ? -14.724 19.119 -0.818 1.00 61.03 288 ASN A O 1
ATOM 2046 N N . ASN A 1 289 ? -15.023 16.913 -0.558 1.00 58.19 289 ASN A N 1
ATOM 2047 C CA . ASN A 1 289 ? -13.629 16.559 -0.821 1.00 58.19 289 ASN A CA 1
ATOM 2048 C C . ASN A 1 289 ? -13.609 15.282 -1.668 1.00 58.19 289 ASN A C 1
ATOM 2050 O O . ASN A 1 289 ? -13.802 14.187 -1.147 1.00 58.19 289 ASN A O 1
ATOM 2054 N N . ALA A 1 290 ? -13.506 15.444 -2.988 1.00 59.16 290 ALA A N 1
ATOM 2055 C CA . ALA A 1 290 ? -13.821 14.388 -3.953 1.00 59.16 290 ALA A CA 1
ATOM 2056 C C . ALA A 1 290 ? -12.855 13.189 -3.915 1.00 59.16 290 ALA A C 1
ATOM 2058 O O . ALA A 1 290 ? -13.222 12.108 -4.372 1.00 59.16 290 ALA A O 1
ATOM 2059 N N . ASP A 1 291 ? -11.661 13.356 -3.341 1.00 81.50 291 ASP A N 1
ATOM 2060 C CA . ASP A 1 291 ? -10.564 12.409 -3.562 1.00 81.50 291 ASP A CA 1
ATOM 2061 C C . ASP A 1 291 ? -10.315 11.436 -2.398 1.00 81.50 291 ASP A C 1
ATOM 2063 O O . ASP A 1 291 ? -9.702 10.387 -2.602 1.00 81.50 291 ASP A O 1
ATOM 2067 N N . LEU A 1 292 ? -10.796 11.733 -1.181 1.00 86.94 292 LEU A N 1
ATOM 2068 C CA . LEU A 1 292 ? -10.577 10.886 -0.000 1.00 86.94 292 LEU A CA 1
ATOM 2069 C C . LEU A 1 292 ? -11.891 10.594 0.744 1.00 86.94 292 LEU A C 1
ATOM 2071 O O . LEU A 1 292 ? -12.692 11.503 0.970 1.00 86.94 292 LEU A O 1
ATOM 2075 N N . PRO A 1 293 ? -12.132 9.336 1.159 1.00 88.62 293 PRO A N 1
ATOM 2076 C CA . PRO A 1 293 ? -13.365 8.957 1.838 1.00 88.62 293 PRO A CA 1
ATOM 2077 C C . PRO A 1 293 ? -13.433 9.587 3.232 1.00 88.62 293 PRO A C 1
ATOM 2079 O O . PRO A 1 293 ? -12.482 9.488 3.996 1.00 88.62 293 PRO A O 1
ATOM 2082 N N . ASN A 1 294 ? -14.567 10.169 3.625 1.00 91.06 294 ASN A N 1
ATOM 2083 C CA . ASN A 1 294 ? -14.746 10.597 5.013 1.00 91.06 294 ASN A CA 1
ATOM 2084 C C . ASN A 1 294 ? -15.042 9.370 5.886 1.00 91.06 294 ASN A C 1
ATOM 2086 O O . ASN A 1 294 ? -16.108 8.764 5.769 1.00 91.06 294 ASN A O 1
ATOM 2090 N N . LEU A 1 295 ? -14.096 8.981 6.738 1.00 93.56 295 LEU A N 1
ATOM 2091 C CA . LEU A 1 295 ? -14.221 7.797 7.581 1.00 93.56 295 LEU A CA 1
ATOM 2092 C C . LEU A 1 295 ? -14.587 8.176 9.011 1.00 93.56 295 LEU A C 1
ATOM 2094 O O . LEU A 1 295 ? -13.993 9.074 9.605 1.00 93.56 295 LEU A O 1
ATOM 2098 N N . VAL A 1 296 ? -15.524 7.425 9.581 1.00 95.81 296 VAL A N 1
ATOM 2099 C CA . VAL A 1 296 ? -15.883 7.488 10.996 1.00 95.81 296 VAL A CA 1
ATOM 2100 C C . VAL A 1 296 ? -15.692 6.105 11.603 1.00 95.81 296 VAL A C 1
ATOM 2102 O O . VAL A 1 296 ? -16.332 5.136 11.185 1.00 95.81 296 VAL A O 1
ATOM 2105 N N . LEU A 1 297 ? -14.796 6.012 12.581 1.00 96.31 297 LEU A N 1
ATOM 2106 C CA . LEU A 1 297 ? -14.576 4.813 13.380 1.00 96.31 297 LEU A CA 1
ATOM 2107 C C . LEU A 1 297 ? -15.432 4.889 14.637 1.00 96.31 297 LEU A C 1
ATOM 2109 O O . LEU A 1 297 ? -15.498 5.931 15.284 1.00 96.31 297 LEU A O 1
ATOM 2113 N N . LYS A 1 298 ? -16.051 3.772 14.999 1.00 97.50 298 LYS A N 1
ATOM 2114 C CA . LYS A 1 298 ? -16.743 3.602 16.269 1.00 97.50 298 LYS A CA 1
ATOM 2115 C C . LYS A 1 298 ? -16.067 2.486 17.047 1.00 97.50 298 LYS A C 1
ATOM 2117 O O . LYS A 1 298 ? -15.981 1.362 16.547 1.00 97.50 298 LYS A O 1
ATOM 2122 N N . ASN A 1 299 ? -15.586 2.777 18.248 1.00 98.12 299 ASN A N 1
ATOM 2123 C CA . ASN A 1 299 ? -14.946 1.769 19.091 1.00 98.12 299 ASN A CA 1
ATOM 2124 C C . ASN A 1 299 ? -15.980 0.974 19.920 1.00 98.12 299 ASN A C 1
ATOM 2126 O O . ASN A 1 299 ? -17.187 1.236 19.879 1.00 98.12 299 ASN A O 1
ATOM 2130 N N . ILE A 1 300 ? -15.520 -0.044 20.650 1.00 97.81 300 ILE A N 1
ATOM 2131 C CA . ILE A 1 300 ? -16.370 -0.878 21.522 1.00 97.81 300 ILE A CA 1
ATOM 2132 C C . ILE A 1 300 ? -16.967 -0.114 22.712 1.00 97.81 300 ILE A C 1
ATOM 2134 O O . ILE A 1 300 ? -17.937 -0.590 23.295 1.00 97.81 300 ILE A O 1
ATOM 2138 N N . TRP A 1 301 ? -16.444 1.074 23.024 1.00 98.12 301 TRP A N 1
ATOM 2139 C CA . TRP A 1 301 ? -16.962 1.990 24.044 1.00 98.12 301 TRP A CA 1
ATOM 2140 C C . TRP A 1 301 ? -18.014 2.971 23.496 1.00 98.12 301 TRP A C 1
ATOM 2142 O O . TRP A 1 301 ? -18.400 3.910 24.184 1.00 98.12 301 TRP A O 1
ATOM 2152 N N . ASP A 1 302 ? -18.489 2.752 22.263 1.00 97.69 302 ASP A N 1
ATOM 2153 C CA . ASP A 1 302 ? -19.468 3.594 21.565 1.00 97.69 302 ASP A CA 1
ATOM 2154 C C . ASP A 1 302 ? -19.004 5.045 21.304 1.00 97.69 302 ASP A C 1
ATOM 2156 O O . ASP A 1 302 ? -19.810 5.904 20.940 1.00 97.69 302 ASP A O 1
ATOM 2160 N N . GLU A 1 303 ? -17.701 5.309 21.395 1.00 98.31 303 GLU A N 1
ATOM 2161 C CA . GLU A 1 303 ? -17.097 6.586 21.018 1.00 98.31 303 GLU A CA 1
ATOM 2162 C C . GLU A 1 303 ? -16.876 6.647 19.505 1.00 98.31 303 GLU A C 1
ATOM 2164 O O . GLU A 1 303 ? -16.557 5.635 18.871 1.00 98.31 303 GLU A O 1
ATOM 2169 N N . HIS A 1 304 ? -17.032 7.838 18.927 1.00 97.50 304 HIS A N 1
ATOM 2170 C CA . HIS A 1 304 ? -16.905 8.065 17.492 1.00 97.50 304 HIS A CA 1
ATOM 2171 C C . HIS A 1 304 ? -15.679 8.923 17.200 1.00 97.50 304 HIS A C 1
ATOM 2173 O O . HIS A 1 304 ? -15.427 9.925 17.867 1.00 97.50 304 HIS A O 1
ATOM 2179 N N . PHE A 1 305 ? -14.931 8.537 16.173 1.00 97.56 305 PHE A N 1
ATOM 2180 C CA . PHE A 1 305 ? -13.732 9.232 15.733 1.00 97.56 305 PHE A CA 1
ATOM 2181 C C . PHE A 1 305 ? -13.816 9.481 14.236 1.00 97.56 305 PHE A C 1
ATOM 2183 O O . PHE A 1 305 ? -13.876 8.539 13.444 1.00 97.56 305 PHE A O 1
ATOM 2190 N N . ARG A 1 306 ? -13.810 10.750 13.841 1.00 95.88 306 ARG A N 1
ATOM 2191 C CA . ARG A 1 306 ? -13.660 11.154 12.447 1.00 95.88 306 ARG A CA 1
ATOM 2192 C C . ARG A 1 306 ? -12.186 11.096 12.069 1.00 95.88 306 ARG A C 1
ATOM 2194 O O . ARG A 1 306 ? -11.343 11.628 12.787 1.00 95.88 306 ARG A O 1
ATOM 2201 N N . ILE A 1 307 ? -11.888 10.468 10.939 1.00 95.38 307 ILE A N 1
ATOM 2202 C CA . ILE A 1 307 ? -10.538 10.420 10.386 1.00 95.38 307 ILE A CA 1
ATOM 2203 C C . ILE A 1 307 ? -10.353 11.593 9.432 1.00 95.38 307 ILE A C 1
ATOM 2205 O O . ILE A 1 307 ? -11.054 11.713 8.428 1.00 95.38 307 ILE A O 1
ATOM 2209 N N . GLU A 1 308 ? -9.396 12.449 9.754 1.00 93.88 308 GLU A N 1
ATOM 2210 C CA . GLU A 1 308 ? -8.988 13.594 8.952 1.00 93.88 308 GLU A CA 1
ATOM 2211 C C . GLU A 1 308 ? -7.631 13.302 8.317 1.00 93.88 308 GLU A C 1
ATOM 2213 O O . GLU A 1 308 ? -6.710 12.832 8.981 1.00 93.88 308 GLU A O 1
ATOM 2218 N N . TYR A 1 309 ? -7.494 13.547 7.018 1.00 92.56 309 TYR A N 1
ATOM 2219 C CA . TYR A 1 309 ? -6.235 13.310 6.315 1.00 92.56 309 TYR A CA 1
ATOM 2220 C C . TYR A 1 309 ? -5.368 14.557 6.354 1.00 92.56 309 TYR A C 1
ATOM 2222 O O . TYR A 1 309 ? -5.826 15.652 6.029 1.00 92.56 309 TYR A O 1
ATOM 2230 N N . VAL A 1 310 ? -4.102 14.375 6.714 1.00 91.12 310 VAL A N 1
ATOM 2231 C CA . VAL A 1 310 ? -3.121 15.452 6.833 1.00 91.12 310 VAL A CA 1
ATOM 2232 C C . VAL A 1 310 ? -1.931 15.123 5.947 1.00 91.12 310 VAL A C 1
ATOM 2234 O O . VAL A 1 310 ? -1.348 14.044 6.036 1.00 91.12 310 VAL A O 1
ATOM 2237 N N . TYR A 1 311 ? -1.557 16.062 5.080 1.00 89.50 311 TYR A N 1
ATOM 2238 C CA . TYR A 1 311 ? -0.383 15.916 4.230 1.00 89.50 311 TYR A CA 1
ATOM 2239 C C . TYR A 1 311 ? 0.854 16.515 4.903 1.00 89.50 311 TYR A C 1
ATOM 2241 O O . TYR A 1 311 ? 0.996 17.737 5.004 1.00 89.50 311 TYR A O 1
ATOM 2249 N N . LEU A 1 312 ? 1.767 15.652 5.347 1.00 86.88 312 LEU A N 1
ATOM 2250 C CA . LEU A 1 312 ? 3.011 16.042 6.001 1.00 86.88 312 LEU A CA 1
ATOM 2251 C C . LEU A 1 312 ? 4.057 16.408 4.944 1.00 86.88 312 LEU A C 1
ATOM 2253 O O . LEU A 1 312 ? 4.810 15.558 4.465 1.00 86.88 312 LEU A O 1
ATOM 2257 N N . LYS A 1 313 ? 4.111 17.696 4.582 1.00 86.69 313 LYS A N 1
ATOM 2258 C CA . LYS A 1 313 ? 5.000 18.220 3.526 1.00 86.69 313 LYS A CA 1
ATOM 2259 C C . LYS A 1 313 ? 6.483 17.908 3.750 1.00 86.69 313 LYS A C 1
ATOM 2261 O O . LYS A 1 313 ? 7.196 17.702 2.778 1.00 86.69 313 LYS A O 1
ATOM 2266 N N . SER A 1 314 ? 6.942 17.867 5.001 1.00 82.56 314 SER A N 1
ATOM 2267 C CA . SER A 1 314 ? 8.354 17.635 5.349 1.00 82.56 314 SER A CA 1
ATOM 2268 C C . SER A 1 314 ? 8.876 16.267 4.911 1.00 82.56 314 SER A C 1
ATOM 2270 O O . SER A 1 314 ? 10.050 16.141 4.582 1.00 82.56 314 SER A O 1
ATOM 2272 N N . ILE A 1 315 ? 8.004 15.259 4.901 1.00 81.44 315 ILE A N 1
ATOM 2273 C CA . ILE A 1 315 ? 8.336 13.867 4.569 1.00 81.44 315 ILE A CA 1
ATOM 2274 C C . ILE A 1 315 ? 7.525 13.344 3.380 1.00 81.44 315 ILE A C 1
ATOM 2276 O O . ILE A 1 315 ? 7.551 12.151 3.097 1.00 81.44 315 ILE A O 1
ATOM 2280 N N . ASN A 1 316 ? 6.798 14.232 2.693 1.00 83.00 316 ASN A N 1
ATOM 2281 C CA . ASN A 1 316 ? 5.971 13.908 1.533 1.00 83.00 316 ASN A CA 1
ATOM 2282 C C . ASN A 1 316 ? 5.010 12.724 1.785 1.00 83.00 316 ASN A C 1
ATOM 2284 O O . ASN A 1 316 ? 4.832 11.861 0.926 1.00 83.00 316 ASN A O 1
ATOM 2288 N N . LEU A 1 317 ? 4.423 12.665 2.988 1.00 86.50 317 LEU A N 1
ATOM 2289 C CA . LEU A 1 317 ? 3.613 11.538 3.458 1.00 86.50 317 LEU A CA 1
ATOM 2290 C C . LEU A 1 317 ? 2.168 11.971 3.722 1.00 86.50 317 LEU A C 1
ATOM 2292 O O . LEU A 1 317 ? 1.922 12.943 4.437 1.00 86.50 317 LEU A O 1
ATOM 2296 N N . LEU A 1 318 ? 1.207 11.202 3.207 1.00 88.69 318 LEU A N 1
ATOM 2297 C CA . LEU A 1 318 ? -0.198 11.318 3.596 1.00 88.69 318 LEU A CA 1
ATOM 2298 C C . LEU A 1 318 ? -0.436 10.542 4.898 1.00 88.69 318 LEU A C 1
ATOM 2300 O O . LEU A 1 318 ? -0.373 9.310 4.925 1.00 88.69 318 LEU A O 1
ATOM 2304 N N . ALA A 1 319 ? -0.720 11.269 5.971 1.00 94.31 319 ALA A N 1
ATOM 2305 C CA . ALA A 1 319 ? -1.051 10.726 7.278 1.00 94.31 319 ALA A CA 1
ATOM 2306 C C . ALA A 1 319 ? -2.537 10.935 7.599 1.00 94.31 319 ALA A C 1
ATOM 2308 O O . ALA A 1 319 ? -3.271 11.617 6.880 1.00 94.31 319 ALA A O 1
ATOM 2309 N N . ALA A 1 320 ? -2.980 10.328 8.692 1.00 95.12 320 ALA A N 1
ATOM 2310 C CA . ALA A 1 320 ? -4.323 10.468 9.218 1.00 95.12 320 ALA A CA 1
ATOM 2311 C C . ALA A 1 320 ? -4.283 10.920 10.686 1.00 95.12 320 ALA A C 1
ATOM 2313 O O . ALA A 1 320 ? -3.437 10.481 11.472 1.00 95.12 320 ALA A O 1
ATOM 2314 N N . HIS A 1 321 ? -5.236 11.767 11.046 1.00 95.88 321 HIS A N 1
ATOM 2315 C CA . HIS A 1 321 ? -5.530 12.239 12.388 1.00 95.88 321 HIS A CA 1
ATOM 2316 C C . HIS A 1 321 ? -6.921 11.745 12.795 1.00 95.88 321 HIS A C 1
ATOM 2318 O O . HIS A 1 321 ? -7.834 11.717 11.971 1.00 95.88 321 HIS A O 1
ATOM 2324 N N . ALA A 1 322 ? -7.097 11.344 14.051 1.00 96.31 322 ALA A N 1
ATOM 2325 C CA . ALA A 1 322 ? -8.398 10.960 14.583 1.00 96.31 322 ALA A CA 1
ATOM 2326 C C . ALA A 1 322 ? -8.930 12.043 15.519 1.00 96.31 322 ALA A C 1
ATOM 2328 O O . ALA A 1 322 ? -8.326 12.324 16.552 1.00 96.31 322 ALA A O 1
ATOM 2329 N N . VAL A 1 323 ? -10.093 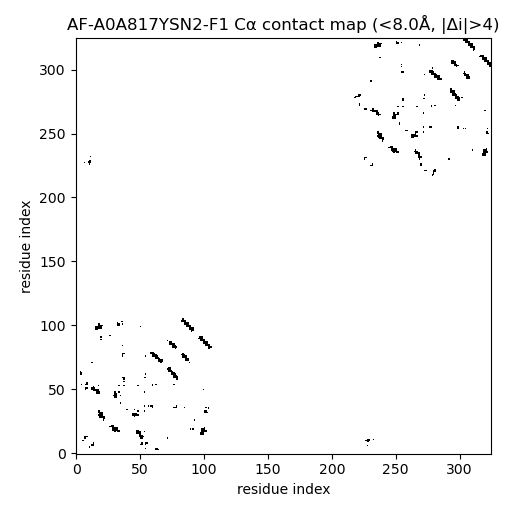12.593 15.175 1.00 95.88 323 VAL A N 1
ATOM 2330 C CA . VAL A 1 323 ? -10.814 13.585 15.975 1.00 95.88 323 VAL A CA 1
ATOM 2331 C C . VAL A 1 323 ? -12.021 12.915 16.611 1.00 95.88 323 VAL A C 1
ATOM 2333 O O . VAL A 1 323 ? -12.887 12.400 15.903 1.00 95.88 323 VAL A O 1
ATOM 2336 N N . LYS A 1 324 ? -12.099 12.927 17.941 1.00 96.56 324 LYS A N 1
ATOM 2337 C CA . LYS A 1 324 ? -13.283 12.458 18.669 1.00 96.56 324 LYS A CA 1
ATOM 2338 C C . LYS A 1 324 ? -14.466 13.403 18.404 1.00 96.56 324 LYS A C 1
ATOM 2340 O O . LYS A 1 324 ? -14.294 14.617 18.513 1.00 96.56 324 LYS A O 1
ATOM 2345 N N . ILE A 1 325 ? -15.634 12.860 18.047 1.00 95.88 325 ILE A N 1
ATOM 2346 C CA . ILE A 1 325 ? -16.863 13.615 17.715 1.00 95.88 325 ILE A CA 1
ATOM 2347 C C . ILE A 1 325 ? -18.053 13.225 18.588 1.00 95.88 325 ILE A C 1
ATOM 2349 O O . ILE A 1 325 ? -18.063 12.087 19.112 1.00 95.88 325 ILE A O 1
#

Secondary structure (DSSP, 8-state):
--TTHHHHHHSGGGGSEE--EEPSSTT-EES-TTHHHHT----SPPPPEEHHHHHHSTTEEEEEEE--TTSPPEEEEEETTS-EEEEEEEEEGGGTEEEEEEEE---GGG--S------------------S------------------------------------------------------------------------------------TT-TT--TTTTTSGGGGSEET-EE-TTT-PEE--HHHHHHT----SPP--EEHHHHHTSTTEEEEEEE--TT-TTS-EEEEEETTS-EEEEEEEEETTTTEEEEEEEE-